Protein AF-A0A2Y9RDZ0-F1 (afdb_monomer_lite)

Sequence (259 aa):
MAYLAFLMLFTYTVLVEMRSKPSMQEWLVIIYIFTNAIEKVREICISGPGKFTQKVKVWISEYWNLMETVAIVLFSVGFGLRLRDSPLHTAGRLIYCIDIIFWYTKLLDFLAVNQHAGPYLTMMAKMAANMFYIVIMMAIVLLSFGVARKAILSPKEPPSWKLARDIVFQPYWMIYGEVYASEIDGMYGICWGICESNTSCPPGSFLTPVLQAVYLFVQYIIMVNLLIAFFKWILKLFTVKDEFVKMSFFSEEEMVSQE

pLDDT: mean 83.84, std 11.91, range [46.12, 96.38]

Foldseek 3Di:
DVLVVLLVLLVCCLVDDPDLDQDPSSVVNVVVLVVVVVVLVVVLVPPDDDDSVVSVVVQCVDPLSVLSVVLSVLLVCLVVQCNDDPPSVVVSSVSSVVSSVSSVVVVVVVQLPDPPRVVVSVLVVVLVVVCPVLVVVLVVLLLVLLVVLCCQQPVPDDDDPVSVCSSRPPSVVVLVPCLVVVVVCVLCCPVVPPPPDDPRHGPPSVVSVVSSVVSCCCNNVPSVVVSVVSSVVSVVVVVVVVVVVVVVVVVVVVVVVVD

Structure (mmCIF, N/CA/C/O backbone):
data_AF-A0A2Y9RDZ0-F1
#
_entry.id   AF-A0A2Y9RDZ0-F1
#
loop_
_atom_site.group_PDB
_atom_site.id
_atom_site.type_symbol
_atom_site.label_atom_id
_atom_site.label_alt_id
_atom_site.label_comp_id
_atom_site.label_asym_id
_atom_site.label_entity_id
_atom_site.label_seq_id
_atom_site.pdbx_PDB_ins_code
_atom_site.Cartn_x
_atom_site.Cartn_y
_atom_site.Cartn_z
_atom_site.occupancy
_atom_site.B_iso_or_equiv
_atom_site.auth_seq_id
_atom_site.auth_comp_id
_atom_site.auth_asym_id
_atom_site.auth_atom_id
_atom_site.pdbx_PDB_model_num
ATOM 1 N N . MET A 1 1 ? -5.619 3.119 24.391 1.00 85.06 1 MET A N 1
ATOM 2 C CA . MET A 1 1 ? -4.636 2.256 25.092 1.00 85.06 1 MET A CA 1
ATOM 3 C C . MET A 1 1 ? -4.792 0.780 24.743 1.00 85.06 1 MET A C 1
ATOM 5 O O . MET A 1 1 ? -3.856 0.236 24.177 1.00 85.06 1 MET A O 1
ATOM 9 N N . ALA A 1 2 ? -5.947 0.145 24.989 1.00 91.19 2 ALA A N 1
ATOM 10 C CA . ALA A 1 2 ? -6.165 -1.275 24.658 1.00 91.19 2 ALA A CA 1
ATOM 11 C C . ALA A 1 2 ? -5.873 -1.621 23.182 1.00 91.19 2 ALA A C 1
ATOM 13 O O . ALA A 1 2 ? -5.204 -2.610 22.909 1.00 91.19 2 ALA A O 1
ATOM 14 N N . TYR A 1 3 ? -6.271 -0.754 22.244 1.00 93.19 3 TYR A N 1
ATOM 15 C CA . TYR A 1 3 ? -5.986 -0.930 20.815 1.00 93.19 3 TYR A CA 1
ATOM 16 C C . TYR A 1 3 ? -4.485 -0.972 20.477 1.00 93.19 3 TYR A C 1
ATOM 18 O O . TYR A 1 3 ? -4.039 -1.786 19.676 1.00 93.19 3 TYR A O 1
ATOM 26 N N . LEU A 1 4 ? -3.676 -0.123 21.121 1.00 94.44 4 LEU A N 1
ATOM 27 C CA . LEU A 1 4 ? -2.224 -0.114 20.913 1.00 94.44 4 LEU A CA 1
ATOM 28 C C . LEU A 1 4 ? -1.580 -1.385 21.471 1.00 94.44 4 LEU A C 1
ATOM 30 O O . LEU A 1 4 ? -0.684 -1.938 20.844 1.00 94.44 4 LEU A O 1
ATOM 34 N N . ALA A 1 5 ? -2.053 -1.867 22.625 1.00 94.69 5 ALA A N 1
ATOM 35 C CA . ALA A 1 5 ? -1.606 -3.139 23.184 1.00 94.69 5 ALA A CA 1
ATOM 36 C C . ALA A 1 5 ? -1.976 -4.316 22.266 1.00 94.69 5 ALA A C 1
ATOM 38 O O . ALA A 1 5 ? -1.143 -5.188 22.031 1.00 94.69 5 ALA A O 1
ATOM 39 N N . PHE A 1 6 ? -3.183 -4.303 21.690 1.00 95.38 6 PHE A N 1
ATOM 40 C CA . PHE A 1 6 ? -3.598 -5.256 20.662 1.00 95.38 6 PHE A CA 1
ATOM 41 C C . PHE A 1 6 ? -2.656 -5.235 19.451 1.00 95.38 6 PHE A C 1
ATOM 43 O O . PHE A 1 6 ? -2.158 -6.291 19.072 1.00 95.38 6 PHE A O 1
ATOM 50 N N . LEU A 1 7 ? -2.341 -4.059 18.894 1.00 95.75 7 LEU A N 1
ATOM 51 C CA . LEU A 1 7 ? -1.407 -3.949 17.768 1.00 95.75 7 LEU A CA 1
ATOM 52 C C . LEU A 1 7 ? -0.016 -4.480 18.124 1.00 95.75 7 LEU A C 1
ATOM 54 O O . LEU A 1 7 ? 0.552 -5.243 17.354 1.00 95.75 7 LEU A O 1
ATOM 58 N N . MET A 1 8 ? 0.522 -4.136 19.297 1.00 95.19 8 MET A N 1
ATOM 59 C CA . MET A 1 8 ? 1.823 -4.649 19.744 1.00 95.19 8 MET A CA 1
ATOM 60 C C . MET A 1 8 ? 1.831 -6.180 19.855 1.00 95.19 8 MET A C 1
ATOM 62 O O . MET A 1 8 ? 2.776 -6.825 19.397 1.00 95.19 8 MET A O 1
ATOM 66 N N . LEU A 1 9 ? 0.774 -6.769 20.429 1.00 94.50 9 LEU A N 1
ATOM 67 C CA . LEU A 1 9 ? 0.616 -8.222 20.513 1.00 94.50 9 LEU A CA 1
ATOM 68 C C . LEU A 1 9 ? 0.483 -8.847 19.123 1.00 94.50 9 LEU A C 1
ATOM 70 O O . LEU A 1 9 ? 1.135 -9.853 18.850 1.00 94.50 9 LEU A O 1
ATOM 74 N N . PHE A 1 10 ? -0.303 -8.243 18.230 1.00 94.81 10 PHE A N 1
ATOM 75 C CA . PHE A 1 10 ? -0.493 -8.774 16.887 1.00 94.81 10 PHE A CA 1
ATOM 76 C C . PHE A 1 10 ? 0.811 -8.727 16.081 1.00 94.81 10 PHE A C 1
ATOM 78 O O . PHE A 1 10 ? 1.223 -9.744 15.522 1.00 94.81 10 PHE A O 1
ATOM 85 N N . THR A 1 11 ? 1.553 -7.619 16.135 1.00 95.56 11 THR A N 1
ATOM 86 C CA . THR A 1 11 ? 2.884 -7.502 15.521 1.00 95.56 11 THR A CA 1
ATOM 87 C C . THR A 1 11 ? 3.847 -8.551 16.062 1.00 95.56 11 THR A C 1
ATOM 89 O O . THR A 1 11 ? 4.538 -9.200 15.279 1.00 95.56 11 THR A O 1
ATOM 92 N N . TYR A 1 12 ? 3.860 -8.786 17.379 1.00 94.19 12 TYR A N 1
ATOM 93 C CA . TYR A 1 12 ? 4.672 -9.851 17.969 1.00 94.19 12 TYR A CA 1
ATOM 94 C C . TYR A 1 12 ? 4.303 -11.228 17.396 1.00 94.19 12 TYR A C 1
ATOM 96 O O . TYR A 1 12 ? 5.188 -11.983 16.999 1.00 94.19 12 TYR A O 1
ATOM 104 N N . THR A 1 13 ? 3.008 -11.548 17.300 1.00 91.81 13 THR A N 1
ATOM 105 C CA . THR A 1 13 ? 2.552 -12.851 16.779 1.00 91.81 13 THR A CA 1
ATOM 106 C C . THR A 1 13 ? 2.856 -13.057 15.294 1.00 91.81 13 THR A C 1
ATOM 108 O O . THR A 1 13 ? 3.075 -14.191 14.879 1.00 91.81 13 THR A O 1
ATOM 111 N N . VAL A 1 14 ? 2.892 -11.982 14.497 1.00 92.50 14 VAL A N 1
ATOM 112 C CA . VAL A 1 14 ? 3.220 -12.035 13.063 1.00 92.50 14 VAL A CA 1
ATOM 113 C C . VAL A 1 14 ? 4.732 -12.139 12.832 1.00 92.50 14 VAL A C 1
ATOM 115 O O . VAL A 1 14 ? 5.167 -12.838 11.913 1.00 92.50 14 VAL A O 1
ATOM 118 N N . LEU A 1 15 ? 5.534 -11.456 13.656 1.00 91.00 15 LEU A N 1
ATOM 119 C CA . LEU A 1 15 ? 6.987 -11.379 13.492 1.00 91.00 15 LEU A CA 1
ATOM 120 C C . LEU A 1 15 ? 7.718 -12.607 14.053 1.00 91.00 15 LEU A C 1
ATOM 122 O O . LEU A 1 15 ? 8.703 -13.059 13.468 1.00 91.00 15 LEU A O 1
ATOM 126 N N . VAL A 1 16 ? 7.247 -13.148 15.178 1.00 90.00 16 VAL A N 1
ATOM 127 C CA . VAL A 1 16 ? 7.826 -14.341 15.810 1.00 90.00 16 VAL A CA 1
ATOM 128 C C . VAL A 1 16 ? 7.362 -15.606 15.091 1.00 90.00 16 VAL A C 1
ATOM 130 O O . VAL A 1 16 ? 6.279 -15.663 14.512 1.00 90.00 16 VAL A O 1
ATOM 133 N N . GLU A 1 17 ? 8.200 -16.644 15.110 1.00 82.56 17 GLU A N 1
ATOM 134 C CA . GLU A 1 17 ? 7.895 -17.919 14.470 1.00 82.56 17 GLU A CA 1
ATOM 135 C C . GLU A 1 17 ? 6.565 -18.511 14.969 1.00 82.56 17 GLU A C 1
ATOM 137 O O . GLU A 1 17 ? 6.395 -18.871 16.139 1.00 82.56 17 GLU A O 1
ATOM 142 N N . MET A 1 18 ? 5.620 -18.639 14.038 1.00 79.31 18 MET A N 1
ATOM 143 C CA . MET A 1 18 ? 4.320 -19.244 14.277 1.00 79.31 18 MET A CA 1
ATOM 144 C C . MET A 1 18 ? 4.443 -20.764 14.405 1.00 79.31 18 MET A C 1
ATOM 146 O O . MET A 1 18 ? 4.596 -21.476 13.411 1.00 79.31 18 MET A O 1
ATOM 150 N N . ARG A 1 19 ? 4.313 -21.266 15.635 1.00 78.38 19 ARG A N 1
ATOM 151 C CA . ARG A 1 19 ? 4.225 -22.706 15.923 1.00 78.38 19 ARG A CA 1
ATOM 152 C C . ARG A 1 19 ? 2.878 -23.276 15.454 1.00 78.38 19 ARG A C 1
ATOM 154 O O . ARG A 1 19 ? 1.915 -22.529 15.276 1.00 78.38 19 ARG A O 1
ATOM 161 N N . SER A 1 20 ? 2.797 -24.604 15.317 1.00 75.31 20 SER A N 1
ATOM 162 C CA . SER A 1 20 ? 1.578 -25.321 14.888 1.00 75.31 20 SER A CA 1
ATOM 163 C C . SER A 1 20 ? 0.389 -25.154 15.838 1.00 75.31 20 SER A C 1
ATOM 165 O O . SER A 1 20 ? -0.750 -25.367 15.440 1.00 75.31 20 SER A O 1
ATOM 167 N N . LYS A 1 21 ? 0.641 -24.807 17.106 1.00 80.94 21 LYS A N 1
ATOM 168 C CA . LYS A 1 21 ? -0.402 -24.483 18.084 1.00 80.94 21 LYS A CA 1
ATOM 169 C C . LYS A 1 21 ? -0.375 -22.983 18.382 1.00 80.94 21 LYS A C 1
ATOM 171 O O . LYS A 1 21 ? 0.730 -22.446 18.517 1.00 80.94 21 LYS A O 1
ATOM 176 N N . PRO A 1 22 ? -1.546 -22.333 18.532 1.00 84.88 22 PRO A N 1
ATOM 177 C CA . PRO A 1 22 ? -1.598 -20.909 18.814 1.00 84.88 22 PRO A CA 1
ATOM 178 C C . PRO A 1 22 ? -0.898 -20.595 20.134 1.00 84.88 22 PRO A C 1
ATOM 180 O O . PRO A 1 22 ? -1.092 -21.294 21.135 1.00 84.88 22 PRO A O 1
ATOM 183 N N . SER A 1 23 ? -0.068 -19.552 20.137 1.00 89.00 23 SER A N 1
ATOM 184 C CA . SER A 1 23 ? 0.567 -19.075 21.365 1.00 89.00 23 SER A CA 1
ATOM 185 C C . SER A 1 23 ? -0.457 -18.376 22.265 1.00 89.00 23 SER A C 1
ATOM 187 O O . SER A 1 23 ? -1.548 -18.006 21.831 1.00 89.00 23 SER A O 1
ATOM 189 N N . MET A 1 24 ? -0.099 -18.148 23.531 1.00 89.06 24 MET A N 1
ATOM 190 C CA . MET A 1 24 ? -0.956 -17.380 24.442 1.00 89.06 24 MET A CA 1
ATOM 191 C C . MET A 1 24 ? -1.219 -15.958 23.925 1.00 89.06 24 MET A C 1
ATOM 193 O O . MET A 1 24 ? -2.332 -15.462 24.064 1.00 89.06 24 MET A O 1
ATOM 197 N N . GLN A 1 25 ? -0.239 -15.314 23.276 1.00 91.62 25 GLN A N 1
ATOM 198 C CA . GLN A 1 25 ? -0.454 -13.987 22.683 1.00 91.62 25 GLN A CA 1
ATOM 199 C C . GLN A 1 25 ? -1.390 -14.053 21.473 1.00 91.62 25 GLN A C 1
ATOM 201 O O . GLN A 1 25 ? -2.229 -13.175 21.307 1.00 91.62 25 GLN A O 1
ATOM 206 N N . GLU A 1 26 ? -1.281 -15.101 20.654 1.00 91.50 26 GLU A N 1
ATOM 207 C CA . GLU A 1 26 ? -2.160 -15.290 19.500 1.00 91.50 26 GLU A CA 1
ATOM 208 C C . GLU A 1 26 ? -3.615 -15.490 19.934 1.00 91.50 26 GLU A C 1
ATOM 210 O O . GLU A 1 26 ? -4.517 -14.882 19.365 1.00 91.50 26 GLU A O 1
ATOM 215 N N . TRP A 1 27 ? -3.848 -16.256 21.003 1.00 92.44 27 TRP A N 1
ATOM 216 C CA . TRP A 1 27 ? -5.180 -16.394 21.591 1.00 92.44 27 TRP A CA 1
ATOM 217 C C . TRP A 1 27 ? -5.771 -15.055 22.037 1.00 92.44 27 TRP A C 1
ATOM 219 O O . TRP A 1 27 ? -6.947 -14.804 21.782 1.00 92.44 27 TRP A O 1
ATOM 229 N N . LEU A 1 28 ? -4.972 -14.171 22.643 1.00 94.12 28 LEU A N 1
ATOM 230 C CA . LEU A 1 28 ? -5.433 -12.830 23.021 1.00 94.12 28 LEU A CA 1
ATOM 231 C C . LEU A 1 28 ? -5.831 -11.991 21.797 1.00 94.12 28 LEU A C 1
ATOM 233 O O . LEU A 1 28 ? -6.857 -11.315 21.835 1.00 94.12 28 LEU A O 1
ATOM 237 N N . VAL A 1 29 ? -5.060 -12.065 20.707 1.00 94.88 29 VAL A N 1
ATOM 238 C CA . VAL A 1 29 ? -5.367 -11.387 19.434 1.00 94.88 29 VAL A CA 1
ATOM 239 C C . VAL A 1 29 ? -6.666 -11.930 18.829 1.00 94.88 29 VAL A C 1
ATOM 241 O O . VAL A 1 29 ? -7.541 -11.148 18.463 1.00 94.88 29 VAL A O 1
ATOM 244 N N . ILE A 1 30 ? -6.835 -13.256 18.786 1.00 93.75 30 ILE A N 1
ATOM 245 C CA . ILE A 1 30 ? -8.048 -13.910 18.269 1.00 93.75 30 ILE A CA 1
ATOM 246 C C . ILE A 1 30 ? -9.278 -13.483 19.075 1.00 93.75 30 ILE A C 1
ATOM 248 O O . ILE A 1 30 ? -10.289 -13.092 18.494 1.00 93.75 30 ILE A O 1
ATOM 252 N N . ILE A 1 31 ? -9.193 -13.523 20.409 1.00 94.50 31 ILE A N 1
ATOM 253 C CA . ILE A 1 31 ? -10.291 -13.110 21.295 1.00 94.50 31 ILE A CA 1
ATOM 254 C C . ILE A 1 31 ? -10.636 -11.637 21.066 1.00 94.50 31 ILE A C 1
ATOM 256 O O . ILE A 1 31 ? -11.818 -11.295 20.998 1.00 94.50 31 ILE A O 1
ATOM 260 N N . TYR A 1 32 ? -9.630 -10.772 20.914 1.00 95.12 32 TYR A N 1
ATOM 261 C CA . TYR A 1 32 ? -9.841 -9.350 20.657 1.00 95.12 32 TYR A CA 1
ATOM 262 C C . TYR A 1 32 ? -10.597 -9.113 19.344 1.00 95.12 32 TYR A C 1
ATOM 264 O O . TYR A 1 32 ? -11.614 -8.420 19.334 1.00 95.12 32 TYR A O 1
ATOM 272 N N . ILE A 1 33 ? -10.152 -9.737 18.249 1.00 95.12 33 ILE A N 1
ATOM 273 C CA . ILE A 1 33 ? -10.775 -9.578 16.927 1.00 95.12 33 ILE A CA 1
ATOM 274 C C . ILE A 1 33 ? -12.184 -10.170 16.910 1.00 95.12 33 ILE A C 1
ATOM 276 O O . ILE A 1 33 ? -13.100 -9.556 16.369 1.00 95.12 33 ILE A O 1
ATOM 280 N N . PHE A 1 34 ? -12.391 -11.325 17.544 1.00 94.19 34 PHE A N 1
ATOM 281 C CA . PHE A 1 34 ? -13.713 -11.938 17.644 1.00 94.19 34 PHE A CA 1
ATOM 282 C C . PHE A 1 34 ? -14.686 -11.083 18.466 1.00 94.19 34 PHE A C 1
ATOM 284 O O . PHE A 1 34 ? -15.835 -10.896 18.069 1.00 94.19 34 PHE A O 1
ATOM 291 N N . THR A 1 35 ? -14.220 -10.507 19.577 1.00 94.69 35 THR A N 1
ATOM 292 C CA . THR A 1 35 ? -15.022 -9.574 20.382 1.00 94.69 35 THR A CA 1
ATOM 293 C C . THR A 1 35 ? -15.398 -8.339 19.562 1.00 94.69 35 THR A C 1
ATOM 295 O O . THR A 1 35 ? -16.572 -7.975 19.527 1.00 94.69 35 THR A O 1
ATOM 298 N N . ASN A 1 36 ? -14.448 -7.758 18.819 1.00 92.31 36 ASN A N 1
ATOM 299 C CA . ASN A 1 36 ? -14.730 -6.627 17.932 1.00 92.31 36 ASN A CA 1
ATOM 300 C C . ASN A 1 36 ? -15.729 -7.006 16.818 1.00 92.31 36 ASN A C 1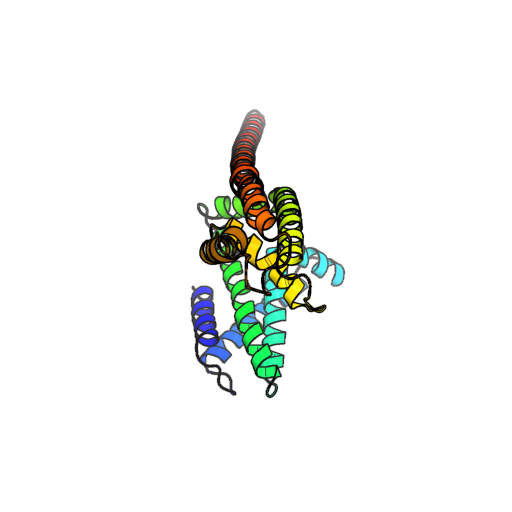
ATOM 302 O O . ASN A 1 36 ? -16.660 -6.262 16.525 1.00 92.31 36 ASN A O 1
ATOM 306 N N . ALA A 1 37 ? -15.621 -8.209 16.245 1.00 93.75 37 ALA A N 1
ATOM 307 C CA . ALA A 1 37 ? -16.582 -8.701 15.258 1.00 93.75 37 ALA A CA 1
ATOM 308 C C . ALA A 1 37 ? -18.010 -8.788 15.824 1.00 93.75 37 ALA A C 1
ATOM 310 O O . ALA A 1 37 ? -18.963 -8.383 15.155 1.00 93.75 37 ALA A O 1
ATOM 311 N N . ILE A 1 38 ? -18.172 -9.256 17.066 1.00 93.38 38 ILE A N 1
ATOM 312 C CA . ILE A 1 38 ? -19.474 -9.272 17.750 1.00 93.38 38 ILE A CA 1
ATOM 313 C C . ILE A 1 38 ? -19.998 -7.848 17.962 1.00 93.38 38 ILE A C 1
ATOM 315 O O . ILE A 1 38 ? -21.182 -7.599 17.728 1.00 93.38 38 ILE A O 1
ATOM 319 N N . GLU A 1 39 ? -19.145 -6.908 18.376 1.00 91.81 39 GLU A N 1
ATOM 320 C CA . GLU A 1 39 ? -19.531 -5.501 18.534 1.00 91.81 39 GLU A CA 1
ATOM 321 C C . GLU A 1 39 ? -20.037 -4.904 17.216 1.00 91.81 39 GLU A C 1
ATOM 323 O O . GLU A 1 39 ? -21.084 -4.256 17.205 1.00 91.81 39 GLU A O 1
ATOM 328 N N . LYS A 1 40 ? -19.381 -5.207 16.092 1.00 89.50 40 LYS A N 1
ATOM 329 C CA . LYS A 1 40 ? -19.810 -4.760 14.758 1.00 89.50 40 LYS A CA 1
ATOM 330 C C . LYS A 1 40 ? -21.136 -5.380 14.330 1.00 89.50 40 LYS A C 1
ATOM 332 O O . LYS A 1 40 ? -22.019 -4.679 13.838 1.00 89.50 40 LYS A O 1
ATOM 337 N N . VAL A 1 41 ? -21.334 -6.676 14.575 1.00 88.56 41 VAL A N 1
ATOM 338 C CA . VAL A 1 41 ? -22.629 -7.333 14.327 1.00 88.56 41 VAL A CA 1
ATOM 339 C C . VAL A 1 41 ? -23.731 -6.689 15.172 1.00 88.56 41 VAL A C 1
ATOM 341 O O . VAL A 1 41 ? -24.822 -6.419 14.666 1.00 88.56 41 VAL A O 1
ATOM 344 N N . ARG A 1 42 ? -23.449 -6.383 16.444 1.00 89.31 42 ARG A N 1
ATOM 345 C CA . ARG A 1 42 ? -24.382 -5.676 17.328 1.00 89.31 42 ARG A CA 1
ATOM 346 C C . ARG A 1 42 ? -24.719 -4.280 16.796 1.00 89.31 42 ARG A C 1
ATOM 348 O O . ARG A 1 42 ? -25.894 -3.917 16.794 1.00 89.31 42 ARG A O 1
ATOM 355 N N . GLU A 1 43 ? -23.725 -3.524 16.336 1.00 87.25 43 GLU A N 1
ATOM 356 C CA . GLU A 1 43 ? -23.887 -2.189 15.742 1.00 87.25 43 GLU A CA 1
ATOM 357 C C . GLU A 1 43 ? -24.849 -2.225 14.540 1.00 87.25 43 GLU A C 1
ATOM 359 O O . GLU A 1 43 ? -25.828 -1.477 14.490 1.00 87.25 43 GLU A O 1
ATOM 364 N N . ILE A 1 44 ? -24.653 -3.185 13.630 1.00 84.94 44 ILE A N 1
ATOM 365 C CA . ILE A 1 44 ? -25.518 -3.396 12.461 1.00 84.94 44 ILE A CA 1
ATOM 366 C C . ILE A 1 44 ? -26.947 -3.762 12.889 1.00 84.94 44 ILE A C 1
ATOM 368 O O . ILE A 1 44 ? -27.914 -3.217 12.349 1.00 84.94 44 ILE A O 1
ATOM 372 N N . CYS A 1 45 ? -27.111 -4.652 13.872 1.00 82.00 45 CYS A N 1
ATOM 373 C CA . CYS A 1 45 ? -28.427 -5.077 14.356 1.00 82.00 45 CYS A CA 1
ATOM 374 C C . CYS A 1 45 ? -29.241 -3.920 14.959 1.00 82.00 45 CYS A C 1
ATOM 376 O O . CYS A 1 45 ? -30.447 -3.826 14.713 1.00 82.00 45 CYS A O 1
ATOM 378 N N . ILE A 1 46 ? -28.584 -3.032 15.714 1.00 83.12 46 ILE A N 1
ATOM 379 C CA . ILE A 1 46 ? -29.218 -1.900 16.408 1.00 83.12 46 ILE A CA 1
ATOM 380 C C . ILE A 1 46 ? -29.459 -0.707 15.462 1.00 83.12 46 ILE A C 1
ATOM 382 O O . ILE A 1 46 ? -30.328 0.121 15.732 1.00 83.12 46 ILE A O 1
ATOM 386 N N . SER A 1 47 ? -28.763 -0.627 14.322 1.00 72.25 47 SER A N 1
ATOM 387 C CA . SER A 1 47 ? -28.909 0.485 13.373 1.00 72.25 47 SER A CA 1
ATOM 388 C C . SER A 1 47 ? -30.328 0.580 12.767 1.00 72.25 47 SER A C 1
ATOM 390 O O . SER A 1 47 ? -30.730 -0.269 11.973 1.00 72.25 47 SER A O 1
ATOM 392 N N . GLY A 1 48 ? -31.097 1.607 13.162 1.00 65.50 48 GLY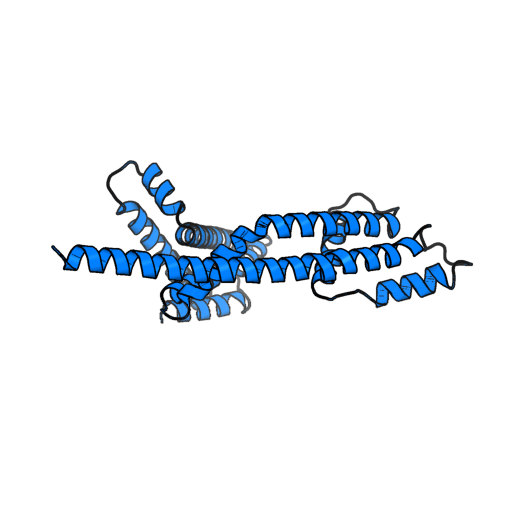 A N 1
ATOM 393 C CA . GLY A 1 48 ? -32.363 2.089 12.563 1.00 65.50 48 GLY A CA 1
ATOM 394 C C . GLY A 1 48 ? -33.536 1.091 12.383 1.00 65.50 48 GLY A C 1
ATOM 395 O O . GLY A 1 48 ? -33.389 -0.117 12.544 1.00 65.50 48 GLY A O 1
ATOM 396 N N . PRO A 1 49 ? -34.750 1.547 12.026 1.00 56.62 49 PRO A N 1
ATOM 397 C CA . PRO A 1 49 ? -35.835 0.670 11.568 1.00 56.62 49 PRO A CA 1
ATOM 398 C C . PRO A 1 49 ? -35.729 0.390 10.051 1.00 56.62 49 PRO A C 1
ATOM 400 O O . PRO A 1 49 ? -35.558 1.309 9.258 1.00 56.62 49 PRO A O 1
ATOM 403 N N . GLY A 1 50 ? -35.821 -0.877 9.619 1.00 68.06 50 GLY A N 1
ATOM 404 C CA . GLY A 1 50 ? -35.766 -1.256 8.193 1.00 68.06 50 GLY A CA 1
ATOM 405 C C . GLY A 1 50 ? -35.386 -2.722 7.932 1.00 68.06 50 GLY A C 1
ATOM 406 O O . GLY A 1 50 ? -35.046 -3.457 8.859 1.00 68.06 50 GLY A O 1
ATOM 407 N N . LYS A 1 51 ? -35.427 -3.164 6.663 1.00 76.56 51 LYS A N 1
ATOM 408 C CA . LYS A 1 51 ? -34.994 -4.517 6.246 1.00 76.56 51 LYS A CA 1
ATOM 409 C C . LYS A 1 51 ? -33.485 -4.694 6.482 1.00 76.56 51 LYS A C 1
ATOM 411 O O . LYS A 1 51 ? -32.706 -3.815 6.122 1.00 76.56 51 LYS A O 1
ATOM 416 N N . PHE A 1 52 ? -33.064 -5.843 7.019 1.00 74.81 52 PHE A N 1
ATOM 417 C CA . PHE A 1 52 ? -31.663 -6.117 7.396 1.00 74.81 52 PHE A CA 1
ATOM 418 C C . PHE A 1 52 ? -30.656 -5.880 6.254 1.00 74.81 52 PHE A C 1
ATOM 420 O O . PHE A 1 52 ? -29.603 -5.287 6.463 1.00 74.81 52 PHE A O 1
ATOM 427 N N . THR A 1 53 ? -31.007 -6.252 5.022 1.00 74.06 53 THR A N 1
ATOM 428 C CA . THR A 1 53 ? -30.148 -6.059 3.841 1.00 74.06 53 THR A CA 1
ATOM 429 C C . THR A 1 53 ? -29.905 -4.588 3.505 1.00 74.06 53 THR A C 1
ATOM 431 O O . THR A 1 53 ? -28.810 -4.225 3.079 1.00 74.06 53 THR A O 1
ATOM 434 N N . GLN A 1 54 ? -30.897 -3.724 3.726 1.00 76.06 54 GLN A N 1
ATOM 435 C CA . GLN A 1 54 ? -30.758 -2.287 3.505 1.00 76.06 54 GLN A CA 1
ATOM 436 C C . GLN A 1 54 ? -29.858 -1.655 4.571 1.00 76.06 54 GLN A C 1
ATOM 438 O O . GLN A 1 54 ? -29.021 -0.824 4.230 1.00 76.06 54 GLN A O 1
ATOM 443 N N . LYS A 1 55 ? -29.963 -2.103 5.828 1.00 78.81 55 LYS A N 1
ATOM 444 C CA . LYS A 1 55 ? -29.091 -1.654 6.926 1.00 78.81 55 LYS A CA 1
ATOM 445 C C . LYS A 1 55 ? -27.626 -1.976 6.653 1.00 78.81 55 LYS A C 1
ATOM 447 O O . LYS A 1 55 ? -26.785 -1.087 6.695 1.00 78.81 55 LYS A O 1
ATOM 452 N N . VAL A 1 56 ? -27.344 -3.230 6.291 1.00 77.69 56 VAL A N 1
ATOM 453 C CA . VAL A 1 56 ? -25.988 -3.685 5.950 1.00 77.69 56 VAL A CA 1
ATOM 454 C C . VAL A 1 56 ? -25.426 -2.881 4.779 1.00 77.69 56 VAL A C 1
ATOM 456 O O . VAL A 1 56 ? -24.288 -2.430 4.840 1.00 77.69 56 VAL A O 1
ATOM 459 N N . LYS A 1 57 ? -26.226 -2.641 3.732 1.00 81.19 57 LYS A N 1
ATOM 460 C CA . LYS A 1 57 ? -25.780 -1.871 2.564 1.00 81.19 57 LYS A CA 1
ATOM 461 C C . LYS A 1 57 ? -25.390 -0.435 2.921 1.00 81.19 57 LYS A C 1
ATOM 463 O O . LYS A 1 57 ? -24.376 0.047 2.432 1.00 81.19 57 LYS A O 1
ATOM 468 N N . VAL A 1 58 ? -26.189 0.240 3.749 1.00 79.50 58 VAL A N 1
ATOM 469 C CA . VAL A 1 58 ? -25.895 1.612 4.193 1.00 79.50 58 VAL A CA 1
ATOM 470 C C . VAL A 1 58 ? -24.660 1.630 5.092 1.00 79.50 58 VAL A C 1
ATOM 472 O O . VAL A 1 58 ? -23.769 2.440 4.877 1.00 79.50 58 VAL A O 1
ATOM 475 N N . TRP A 1 59 ? -24.559 0.696 6.039 1.00 80.12 59 TRP A N 1
ATOM 476 C CA . TRP A 1 59 ? -23.434 0.632 6.973 1.00 80.12 59 TRP A CA 1
ATOM 477 C C . TRP A 1 59 ? -22.094 0.320 6.281 1.00 80.12 59 TRP A C 1
ATOM 479 O O . TRP A 1 59 ? -21.084 0.939 6.605 1.00 80.12 59 TRP A O 1
ATOM 489 N N . ILE A 1 60 ? -22.088 -0.572 5.280 1.00 79.94 60 ILE A N 1
ATOM 490 C CA . ILE A 1 60 ? -20.904 -0.892 4.457 1.00 79.94 60 ILE A CA 1
ATOM 491 C C . ILE A 1 60 ? -20.518 0.268 3.520 1.00 79.94 60 ILE A C 1
ATOM 493 O O . ILE A 1 60 ? -19.386 0.323 3.046 1.00 79.94 60 ILE A O 1
ATOM 497 N N . SER A 1 61 ? -21.425 1.212 3.246 1.00 77.69 61 SER A N 1
ATOM 498 C CA . SER A 1 61 ? -21.103 2.379 2.415 1.00 77.69 61 SER A CA 1
ATOM 499 C C . SER A 1 61 ? -20.075 3.308 3.069 1.00 77.69 61 SER A C 1
ATOM 501 O O . SER A 1 61 ? -19.424 4.077 2.363 1.00 77.69 61 SER A O 1
ATOM 503 N N . GLU A 1 62 ? -19.926 3.244 4.392 1.00 83.81 62 GLU A N 1
ATOM 504 C CA . GLU A 1 62 ? -18.900 3.980 5.122 1.00 83.81 62 GLU A CA 1
ATOM 505 C C . GLU A 1 62 ? -17.532 3.316 4.935 1.00 83.81 62 GLU A C 1
ATOM 507 O O . GLU A 1 62 ? -17.336 2.141 5.256 1.00 83.81 62 GLU A O 1
ATOM 512 N N . TYR A 1 63 ? -16.559 4.087 4.441 1.00 83.75 63 TYR A N 1
ATOM 513 C CA . TYR A 1 63 ? -15.228 3.586 4.083 1.00 83.75 63 TYR A CA 1
ATOM 514 C C . TYR A 1 63 ? -14.538 2.844 5.240 1.00 83.75 63 TYR A C 1
ATOM 516 O O . TYR A 1 63 ? -14.011 1.747 5.055 1.00 83.75 63 TYR A O 1
ATOM 524 N N . TRP A 1 64 ? -14.581 3.403 6.452 1.00 86.75 64 TRP A N 1
ATOM 525 C CA . TRP A 1 64 ? -13.947 2.806 7.631 1.00 86.75 64 TRP A CA 1
ATOM 526 C C . TRP A 1 64 ? -14.603 1.490 8.062 1.00 86.75 64 TRP A C 1
ATOM 528 O O . TRP A 1 64 ? -13.901 0.554 8.444 1.00 86.75 64 TRP A O 1
ATOM 538 N N . ASN A 1 65 ? -15.928 1.391 7.939 1.00 88.25 65 ASN A N 1
ATOM 539 C CA . ASN A 1 65 ? -16.686 0.186 8.276 1.00 88.25 65 ASN A CA 1
ATOM 540 C C . ASN A 1 65 ? -16.433 -0.936 7.264 1.00 88.25 65 ASN A C 1
ATOM 542 O O . ASN A 1 65 ? -16.268 -2.097 7.648 1.00 88.25 65 ASN A O 1
ATOM 546 N N . LEU A 1 66 ? -16.340 -0.593 5.974 1.00 89.75 66 LEU A N 1
ATOM 547 C CA . LEU A 1 66 ? -15.933 -1.532 4.931 1.00 89.75 66 LEU A CA 1
ATOM 548 C C . LEU A 1 66 ? -14.528 -2.082 5.205 1.00 89.75 66 LEU A C 1
ATOM 550 O O . LEU A 1 66 ? -14.345 -3.297 5.206 1.00 89.75 66 LEU A O 1
ATOM 554 N N . MET A 1 67 ? -13.553 -1.208 5.475 1.00 90.50 67 MET A N 1
ATOM 555 C CA . MET A 1 67 ? -12.166 -1.613 5.739 1.00 90.50 67 MET A CA 1
ATOM 556 C C . MET A 1 67 ? -12.047 -2.523 6.967 1.00 90.50 67 MET A C 1
ATOM 558 O O . MET A 1 67 ? -11.343 -3.529 6.922 1.00 90.50 67 MET A O 1
ATOM 562 N N . GLU A 1 68 ? -12.775 -2.216 8.041 1.00 91.25 68 GLU A N 1
ATOM 563 C CA . GLU A 1 68 ? -12.813 -3.041 9.252 1.00 91.25 68 GLU A CA 1
ATOM 564 C C . GLU A 1 68 ? -13.483 -4.404 9.006 1.00 91.25 68 GLU A C 1
ATOM 566 O O . GLU A 1 68 ? -12.997 -5.434 9.469 1.00 91.25 68 GLU A O 1
ATOM 571 N N . THR A 1 69 ? -14.548 -4.442 8.202 1.00 91.69 69 THR A N 1
ATOM 572 C CA . THR A 1 69 ? -15.200 -5.700 7.801 1.00 91.69 69 THR A CA 1
ATOM 573 C C . THR A 1 69 ? -14.265 -6.574 6.974 1.00 91.69 69 THR A C 1
ATOM 575 O O . THR A 1 69 ? -14.175 -7.779 7.208 1.00 91.69 69 THR A O 1
ATOM 578 N N . VAL A 1 70 ? -13.540 -5.973 6.026 1.00 94.19 70 VAL A N 1
ATOM 579 C CA . VAL A 1 70 ? -12.541 -6.672 5.210 1.00 94.19 70 VAL A CA 1
ATOM 580 C C . VAL A 1 70 ? -11.439 -7.257 6.094 1.00 94.19 70 VAL A C 1
ATOM 582 O O . VAL A 1 70 ? -11.101 -8.424 5.911 1.00 94.19 70 VAL A O 1
ATOM 585 N N . ALA A 1 71 ? -10.950 -6.509 7.088 1.00 95.38 71 ALA A N 1
ATOM 586 C CA . ALA A 1 71 ? -9.964 -6.997 8.056 1.00 95.38 71 ALA A CA 1
ATOM 587 C C . ALA A 1 71 ? -10.485 -8.209 8.851 1.00 95.38 71 ALA A C 1
ATOM 589 O O . ALA A 1 71 ? -9.850 -9.256 8.908 1.00 95.38 71 ALA A O 1
ATOM 590 N N . ILE A 1 72 ? -11.699 -8.133 9.404 1.00 95.06 72 ILE A N 1
ATOM 591 C CA . ILE A 1 72 ? -12.285 -9.242 10.180 1.00 95.06 72 ILE A CA 1
ATOM 592 C C . ILE A 1 72 ? -12.467 -10.503 9.316 1.00 95.06 72 ILE A C 1
ATOM 594 O O . ILE A 1 72 ? -12.202 -11.623 9.771 1.00 95.06 72 ILE A O 1
ATOM 598 N N . VAL A 1 73 ? -12.909 -10.341 8.065 1.00 94.69 73 VAL A N 1
ATOM 599 C CA . VAL A 1 73 ? -13.087 -11.457 7.125 1.00 94.69 73 VAL A CA 1
ATOM 600 C C . VAL A 1 73 ? -11.738 -12.061 6.736 1.00 94.69 73 VAL A C 1
ATOM 602 O O . VAL A 1 73 ? -11.595 -13.283 6.781 1.00 94.69 73 VAL A O 1
ATOM 605 N N . LEU A 1 74 ? -10.742 -11.235 6.400 1.00 95.44 74 LEU A N 1
ATOM 606 C CA . LEU A 1 74 ? -9.387 -11.692 6.078 1.00 95.44 74 LEU A CA 1
ATOM 607 C C . LEU A 1 74 ? -8.760 -12.442 7.253 1.00 95.44 74 LEU A C 1
ATOM 609 O O . LEU A 1 74 ? -8.249 -13.545 7.055 1.00 95.44 74 LEU A O 1
ATOM 613 N N . PHE A 1 75 ? -8.879 -11.914 8.471 1.00 95.19 75 PHE A N 1
ATOM 614 C CA . PHE A 1 75 ? -8.419 -12.585 9.681 1.00 95.19 75 PHE A CA 1
ATOM 615 C C . PHE A 1 75 ? -9.094 -13.948 9.873 1.00 95.19 75 PHE A C 1
ATOM 617 O O . PHE A 1 75 ? -8.420 -14.951 10.106 1.00 95.19 75 PHE A O 1
ATOM 624 N N . SER A 1 76 ? -10.419 -14.016 9.711 1.00 94.19 76 SER A N 1
ATOM 625 C CA . SER A 1 76 ? -11.187 -15.261 9.858 1.00 94.19 76 SER A CA 1
ATOM 626 C C . SER A 1 76 ? -10.768 -16.323 8.836 1.00 94.19 76 SER A C 1
ATOM 628 O O . SER A 1 76 ? -10.602 -17.496 9.180 1.00 94.19 76 SER A O 1
ATOM 630 N N . VAL A 1 77 ? -10.539 -15.916 7.582 1.00 94.44 77 VAL A N 1
ATOM 631 C CA . VAL A 1 77 ? -10.021 -16.794 6.521 1.00 94.44 77 VAL A CA 1
ATOM 632 C C . VAL A 1 77 ? -8.593 -17.245 6.837 1.00 94.44 77 VAL A C 1
ATOM 634 O O . VAL A 1 77 ? -8.292 -18.434 6.733 1.00 94.44 77 VAL A O 1
ATOM 637 N N . GLY A 1 78 ? -7.725 -16.329 7.272 1.00 92.69 78 GLY A N 1
ATOM 638 C CA . GLY A 1 78 ? -6.357 -16.639 7.686 1.00 92.69 78 GLY A CA 1
ATOM 639 C C . GLY A 1 78 ? -6.312 -17.643 8.838 1.00 92.69 78 GLY A C 1
ATOM 640 O O . GLY A 1 78 ? -5.551 -18.609 8.780 1.00 92.69 78 GLY A O 1
ATOM 641 N N . PHE A 1 79 ? -7.184 -17.474 9.837 1.00 91.69 79 PHE A N 1
ATOM 642 C CA . PHE A 1 79 ? -7.285 -18.356 10.996 1.00 91.69 79 PHE A CA 1
ATOM 643 C C . PHE A 1 79 ? -7.775 -19.747 10.584 1.00 91.69 79 PHE A C 1
ATOM 645 O O . PHE A 1 79 ? -7.172 -20.756 10.947 1.00 91.69 79 PHE A O 1
ATOM 652 N N . GLY A 1 80 ? -8.815 -19.816 9.747 1.00 90.56 80 GLY A N 1
ATOM 653 C CA . GLY A 1 80 ? -9.329 -21.081 9.220 1.00 90.56 80 GLY A CA 1
ATOM 654 C C . GLY A 1 80 ? -8.297 -21.859 8.394 1.00 90.56 80 GLY A C 1
ATOM 655 O O . GLY A 1 80 ? -8.207 -23.082 8.508 1.00 90.56 80 GLY A O 1
ATOM 656 N N . LEU A 1 81 ? -7.485 -21.163 7.592 1.00 90.12 81 LEU A N 1
ATOM 657 C CA . LEU A 1 81 ? -6.405 -21.772 6.807 1.00 90.12 81 LEU A CA 1
ATOM 658 C C . LEU A 1 81 ? -5.217 -22.201 7.673 1.00 90.12 81 LEU A C 1
ATOM 660 O O . LEU A 1 81 ? -4.581 -23.211 7.380 1.00 90.12 81 LEU A O 1
ATOM 664 N N . ARG A 1 82 ? -4.951 -21.473 8.760 1.00 84.94 82 ARG A N 1
ATOM 665 C CA . ARG A 1 82 ? -3.900 -21.779 9.735 1.00 84.94 82 ARG A CA 1
ATOM 666 C C . ARG A 1 82 ? -4.163 -23.064 10.521 1.00 84.94 82 ARG A C 1
ATOM 668 O O . ARG A 1 82 ? -3.211 -23.739 10.889 1.00 84.94 82 ARG A O 1
ATOM 675 N N . LEU A 1 83 ? -5.426 -23.427 10.743 1.00 83.94 83 LEU A N 1
ATOM 676 C CA . LEU A 1 83 ? -5.805 -24.680 11.413 1.00 83.94 83 LEU A CA 1
ATOM 677 C C . LEU A 1 83 ? -5.614 -25.934 10.541 1.00 83.94 83 LEU A C 1
ATOM 679 O O . LEU A 1 83 ? -5.789 -27.046 11.036 1.00 83.94 83 LEU A O 1
ATOM 683 N N . ARG A 1 84 ? -5.288 -25.778 9.253 1.00 84.75 84 ARG A N 1
ATOM 684 C CA . ARG A 1 84 ? -5.038 -26.890 8.328 1.00 84.75 84 ARG A CA 1
ATOM 685 C C . ARG A 1 84 ? -3.544 -27.171 8.179 1.00 84.75 84 ARG A C 1
ATOM 687 O O . ARG A 1 84 ? -2.712 -26.282 8.344 1.00 84.75 84 ARG A O 1
ATOM 694 N N . ASP A 1 85 ? -3.218 -28.405 7.803 1.00 80.94 85 ASP A N 1
ATOM 695 C CA . ASP A 1 85 ? -1.842 -28.834 7.552 1.00 80.94 85 ASP A CA 1
ATOM 696 C C . ASP A 1 85 ? -1.188 -28.102 6.359 1.00 80.94 85 ASP A C 1
ATOM 698 O O . ASP A 1 85 ? -1.834 -27.411 5.559 1.00 80.94 85 ASP A O 1
ATOM 702 N N . SER A 1 86 ? 0.135 -28.247 6.233 1.00 76.19 86 SER A N 1
ATOM 703 C CA . SER A 1 86 ? 0.909 -27.721 5.096 1.00 76.19 86 SER A CA 1
ATOM 704 C C . SER A 1 86 ? 0.323 -28.223 3.765 1.00 76.19 86 SER A C 1
ATOM 706 O O . SER A 1 86 ? 0.026 -29.415 3.671 1.00 76.19 86 SER A O 1
ATOM 708 N N . PRO A 1 87 ? 0.128 -27.378 2.726 1.00 81.38 87 PRO A N 1
ATOM 709 C CA . PRO A 1 87 ? 0.658 -26.020 2.499 1.00 81.38 87 PRO A CA 1
ATOM 710 C C . PRO A 1 87 ? -0.244 -24.860 2.968 1.00 81.38 87 PRO A C 1
ATOM 712 O O . PRO A 1 87 ? 0.152 -23.694 2.881 1.00 81.38 87 PRO A O 1
ATOM 715 N N . LEU A 1 88 ? -1.455 -25.149 3.452 1.00 84.69 88 LEU A N 1
ATOM 716 C CA . LEU A 1 88 ? -2.453 -24.126 3.795 1.00 84.69 88 LEU A CA 1
ATOM 717 C C . LEU A 1 88 ? -2.048 -23.314 5.032 1.00 84.69 88 LEU A C 1
ATOM 719 O O . LEU A 1 88 ? -2.329 -22.117 5.089 1.00 84.69 88 LEU A O 1
ATOM 723 N N . HIS A 1 89 ? -1.279 -23.914 5.946 1.00 85.88 89 HIS A N 1
ATOM 724 C CA . HIS A 1 89 ? -0.678 -23.214 7.083 1.00 85.88 89 HIS A CA 1
ATOM 725 C C . HIS A 1 89 ? 0.179 -22.005 6.651 1.00 85.88 89 HIS A C 1
ATOM 727 O O . HIS A 1 89 ? 0.104 -20.930 7.250 1.00 85.88 89 HIS A O 1
ATOM 733 N N . THR A 1 90 ? 0.966 -22.146 5.576 1.00 88.38 90 THR A N 1
ATOM 734 C CA . THR A 1 90 ? 1.797 -21.054 5.039 1.00 88.38 90 THR A CA 1
ATOM 735 C C . THR A 1 90 ? 0.936 -19.941 4.453 1.00 88.38 90 THR A C 1
ATOM 737 O O . THR A 1 90 ? 1.216 -18.765 4.679 1.00 88.38 90 THR A O 1
ATOM 740 N N . ALA A 1 91 ? -0.140 -20.299 3.746 1.00 91.19 91 ALA A N 1
ATOM 741 C CA . ALA A 1 91 ? -1.096 -19.327 3.226 1.00 91.19 91 ALA A CA 1
ATOM 742 C C . ALA A 1 91 ? -1.795 -18.558 4.361 1.00 91.19 91 ALA A C 1
ATOM 744 O O . ALA A 1 91 ? -1.894 -17.337 4.288 1.00 91.19 91 ALA A O 1
ATOM 745 N N . GLY A 1 92 ? -2.194 -19.240 5.442 1.00 90.69 92 GLY A N 1
ATOM 746 C CA . GLY A 1 92 ? -2.761 -18.605 6.637 1.00 90.69 92 GLY A CA 1
ATOM 747 C C . GLY A 1 92 ? -1.811 -17.583 7.270 1.00 90.69 92 GLY A C 1
ATOM 748 O O . GLY A 1 92 ? -2.216 -16.459 7.559 1.00 90.69 92 GLY A O 1
ATOM 749 N N . ARG A 1 93 ? -0.519 -17.924 7.389 1.00 91.12 93 ARG A N 1
ATOM 750 C CA . ARG A 1 93 ? 0.512 -16.983 7.859 1.00 91.12 93 ARG A CA 1
ATOM 751 C C . ARG A 1 93 ? 0.651 -15.764 6.944 1.00 91.12 93 ARG A C 1
ATOM 753 O O . ARG A 1 93 ? 0.720 -14.648 7.442 1.00 91.12 93 ARG A O 1
ATOM 760 N N . LEU A 1 94 ? 0.691 -15.955 5.623 1.00 92.88 94 LEU A N 1
ATOM 761 C CA . LEU A 1 94 ? 0.777 -14.836 4.674 1.00 92.88 94 LEU A CA 1
ATOM 762 C C . LEU A 1 94 ? -0.445 -13.918 4.768 1.00 92.88 94 LEU A C 1
ATOM 764 O O . LEU A 1 94 ? -0.292 -12.700 4.717 1.00 92.88 94 LEU A O 1
ATOM 768 N N . ILE A 1 95 ? -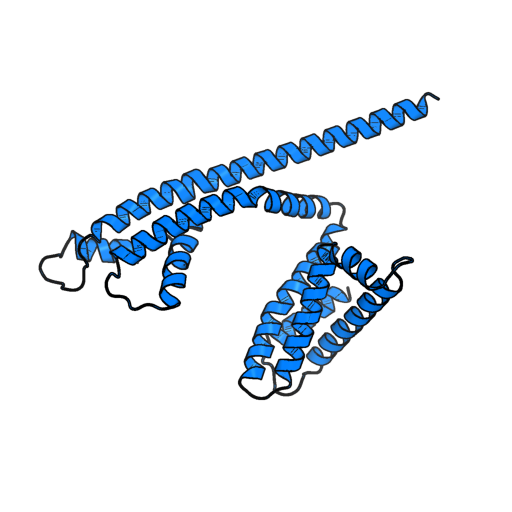1.635 -14.490 4.959 1.00 94.69 95 ILE A N 1
ATOM 769 C CA . ILE A 1 95 ? -2.858 -13.713 5.168 1.00 94.69 95 ILE A CA 1
ATOM 770 C C . ILE A 1 95 ? -2.750 -12.892 6.451 1.00 94.69 95 ILE A C 1
ATOM 772 O O . ILE A 1 95 ? -3.045 -11.709 6.399 1.00 94.69 95 ILE A O 1
ATOM 776 N N . TYR A 1 96 ? -2.240 -13.447 7.556 1.00 93.25 96 TYR A N 1
ATOM 777 C CA . TYR A 1 96 ? -2.001 -12.679 8.790 1.00 93.25 96 TYR A CA 1
ATOM 778 C C . TYR A 1 96 ? -1.017 -11.516 8.579 1.00 93.25 96 TYR A C 1
ATOM 780 O O . TYR A 1 96 ? -1.236 -10.419 9.091 1.00 93.25 96 TYR A O 1
ATOM 788 N N . CYS A 1 97 ? 0.047 -11.728 7.796 1.00 93.75 97 CYS A N 1
ATOM 789 C CA . CYS A 1 97 ? 1.011 -10.674 7.465 1.00 93.75 97 CYS A CA 1
ATOM 790 C C . CYS A 1 97 ? 0.398 -9.529 6.647 1.00 93.75 97 CYS A C 1
ATOM 792 O O . CYS A 1 97 ? 0.851 -8.394 6.755 1.00 93.75 97 CYS A O 1
ATOM 794 N N . ILE A 1 98 ? -0.594 -9.817 5.805 1.00 95.38 98 ILE A N 1
ATOM 795 C CA . ILE A 1 98 ? -1.310 -8.795 5.032 1.00 95.38 98 ILE A CA 1
ATOM 796 C C . ILE A 1 98 ? -2.399 -8.152 5.899 1.00 95.38 98 ILE A C 1
ATOM 798 O O . ILE A 1 98 ? -2.587 -6.940 5.857 1.00 95.38 98 ILE A O 1
ATOM 802 N N . ASP A 1 99 ? -3.080 -8.949 6.718 1.00 96.25 99 ASP A N 1
ATOM 803 C CA . ASP A 1 99 ? -4.186 -8.525 7.572 1.00 96.25 99 ASP A CA 1
ATOM 804 C C . ASP A 1 99 ? -3.769 -7.429 8.559 1.00 96.25 99 ASP A C 1
ATOM 806 O O . ASP A 1 99 ? -4.466 -6.425 8.702 1.00 96.25 99 ASP A O 1
ATOM 810 N N . ILE A 1 100 ? -2.579 -7.541 9.164 1.00 95.50 100 ILE A N 1
ATOM 811 C CA . ILE A 1 100 ? -2.072 -6.534 10.110 1.00 95.50 100 ILE A CA 1
ATOM 812 C C . ILE A 1 100 ? -2.013 -5.119 9.511 1.00 95.50 100 ILE A C 1
ATOM 814 O O . ILE A 1 100 ? -2.192 -4.141 10.237 1.00 95.50 100 ILE A O 1
ATOM 818 N N . ILE A 1 101 ? -1.834 -4.989 8.190 1.00 95.88 101 ILE A N 1
ATOM 819 C CA . ILE A 1 101 ? -1.849 -3.694 7.496 1.00 95.88 101 ILE A CA 1
ATOM 820 C C . ILE A 1 101 ? -3.206 -3.012 7.695 1.00 95.88 101 ILE A C 1
ATOM 822 O O . ILE A 1 101 ? -3.242 -1.826 8.019 1.00 95.88 101 ILE A O 1
ATOM 826 N N . PHE A 1 102 ? -4.316 -3.748 7.583 1.00 95.25 102 PHE A N 1
ATOM 827 C CA . PHE A 1 102 ? -5.658 -3.195 7.777 1.00 95.25 102 PHE A CA 1
ATOM 828 C C . PHE A 1 102 ? -5.861 -2.695 9.212 1.00 95.25 102 PHE A C 1
ATOM 830 O O . PHE A 1 102 ? -6.358 -1.585 9.415 1.00 95.25 102 PHE A O 1
ATOM 837 N N . TRP A 1 103 ? -5.385 -3.431 10.216 1.00 94.81 103 TRP A N 1
ATOM 838 C CA . TRP A 1 103 ? -5.431 -2.975 11.608 1.00 94.81 103 TRP A CA 1
ATOM 839 C C . TRP A 1 103 ? -4.549 -1.740 11.846 1.00 94.81 103 TRP A C 1
ATOM 841 O O . TRP A 1 103 ? -4.937 -0.821 12.570 1.00 94.81 103 TRP A O 1
ATOM 851 N N . TYR A 1 104 ? -3.402 -1.620 11.179 1.00 94.69 104 TYR A N 1
ATOM 852 C CA . TYR A 1 104 ? -2.650 -0.363 11.199 1.00 94.69 104 TYR A CA 1
ATOM 853 C C . TYR A 1 104 ? -3.413 0.783 10.526 1.00 94.69 104 TYR A C 1
ATOM 855 O O . TYR A 1 104 ? -3.413 1.891 11.060 1.00 94.69 104 TYR A O 1
ATOM 863 N N . THR A 1 105 ? -4.123 0.546 9.416 1.00 92.75 105 THR A N 1
ATOM 864 C CA . THR A 1 105 ? -4.937 1.605 8.791 1.00 92.75 105 THR A CA 1
ATOM 865 C C . THR A 1 105 ? -6.051 2.106 9.708 1.00 92.75 105 THR A C 1
ATOM 867 O O . THR A 1 105 ? -6.321 3.302 9.722 1.00 92.75 105 THR A O 1
ATOM 870 N N . LYS A 1 106 ? -6.634 1.251 10.556 1.00 91.50 106 LYS A N 1
ATOM 871 C CA . LYS A 1 106 ? -7.628 1.662 11.561 1.00 91.50 106 LYS A CA 1
ATOM 872 C C . LYS A 1 106 ? -7.041 2.588 12.639 1.00 91.50 106 LYS A C 1
ATOM 874 O O . LYS A 1 106 ? -7.771 3.384 13.219 1.00 91.50 106 LYS A O 1
ATOM 879 N N . LEU A 1 107 ? -5.720 2.591 12.854 1.00 91.69 107 LEU A N 1
ATOM 880 C CA . LEU A 1 107 ? -5.069 3.615 13.683 1.00 91.69 107 LEU A CA 1
ATOM 881 C C . LEU A 1 107 ? -5.277 5.031 13.114 1.00 91.69 107 LEU A C 1
ATOM 883 O O . LEU A 1 107 ? -5.391 5.990 13.878 1.00 91.69 107 LEU A O 1
ATOM 887 N N . LEU A 1 108 ? -5.355 5.164 11.785 1.00 90.62 108 LEU A N 1
ATOM 888 C CA . LEU A 1 108 ? -5.611 6.446 11.128 1.00 90.62 108 LEU A CA 1
ATOM 889 C C . LEU A 1 108 ? -7.016 6.974 11.443 1.00 90.62 108 LEU A C 1
ATOM 891 O O . LEU A 1 108 ? -7.173 8.182 11.544 1.00 90.62 108 LEU A O 1
ATOM 895 N N . ASP A 1 109 ? -8.002 6.100 11.664 1.00 90.25 109 ASP A N 1
ATOM 896 C CA . ASP A 1 109 ? -9.359 6.478 12.090 1.00 90.25 109 ASP A CA 1
ATOM 897 C C . ASP A 1 109 ? -9.331 7.138 13.481 1.00 90.25 109 ASP A C 1
ATOM 899 O O . ASP A 1 109 ? -9.848 8.233 13.684 1.00 90.25 109 ASP A O 1
ATOM 903 N N . PHE A 1 110 ? -8.593 6.549 14.431 1.00 89.94 110 PHE A N 1
ATOM 904 C CA . PHE A 1 110 ? -8.387 7.169 15.747 1.00 89.94 110 PHE A CA 1
ATOM 905 C C . PHE A 1 110 ? -7.636 8.500 15.655 1.00 89.94 110 PHE A C 1
ATOM 907 O O . PHE A 1 110 ? -7.944 9.442 16.387 1.00 89.94 110 PHE A O 1
ATOM 914 N N . LEU A 1 111 ? -6.658 8.595 14.753 1.00 89.00 111 LEU A N 1
ATOM 915 C CA . LEU A 1 111 ? -5.913 9.828 14.526 1.00 89.00 111 LEU A CA 1
ATOM 916 C C . LEU A 1 111 ? -6.767 10.895 13.818 1.00 89.00 111 LEU A C 1
ATOM 918 O O . LEU A 1 111 ? -6.527 12.087 14.014 1.00 89.00 111 LEU A O 1
ATOM 922 N N . ALA A 1 112 ? -7.788 10.489 13.057 1.00 87.88 112 ALA A N 1
ATOM 923 C CA . ALA A 1 112 ? -8.696 11.394 12.363 1.00 87.88 112 ALA A CA 1
ATOM 924 C C . ALA A 1 112 ? -9.575 12.216 13.318 1.00 87.88 112 ALA A C 1
ATOM 926 O O . ALA A 1 112 ? -9.993 13.316 12.967 1.00 87.88 112 ALA A O 1
ATOM 927 N N . VAL A 1 113 ? -9.799 11.726 14.541 1.00 88.44 113 VAL A N 1
ATOM 928 C CA . VAL A 1 113 ? -10.555 12.435 15.588 1.00 88.44 113 VAL A CA 1
ATOM 929 C C . VAL A 1 113 ? -9.732 13.562 16.234 1.00 88.44 113 VAL A C 1
ATOM 931 O O . VAL A 1 113 ? -10.287 14.484 16.828 1.00 88.44 113 VAL A O 1
ATOM 934 N N . ASN A 1 114 ? -8.400 13.526 16.122 1.00 89.31 114 ASN A N 1
ATOM 935 C CA . ASN A 1 114 ? -7.541 14.555 16.701 1.00 89.31 114 ASN A CA 1
ATOM 936 C C . ASN A 1 114 ? -7.684 15.891 15.951 1.00 89.31 114 ASN A C 1
ATOM 938 O O . ASN A 1 114 ? -7.539 15.935 14.731 1.00 89.31 114 ASN A O 1
ATOM 942 N N . GLN A 1 115 ? -7.848 16.996 16.685 1.00 85.12 115 GLN A N 1
ATOM 943 C CA . GLN A 1 115 ? -8.075 18.335 16.120 1.00 85.12 115 GLN A CA 1
ATOM 944 C C . GLN A 1 115 ? -6.962 18.789 15.167 1.00 85.12 115 GLN A C 1
ATOM 946 O O . GLN A 1 115 ? -7.228 19.459 14.173 1.00 85.12 115 GLN A O 1
ATOM 951 N N . HIS A 1 116 ? -5.715 18.404 15.447 1.00 84.50 116 HIS A N 1
ATOM 952 C CA . HIS A 1 116 ? -4.585 18.766 14.597 1.00 84.50 116 HIS A CA 1
ATOM 953 C C . HIS A 1 116 ? -4.378 17.787 13.443 1.00 84.50 116 HIS A C 1
ATOM 955 O O . HIS A 1 116 ? -4.118 18.228 12.334 1.00 84.50 116 HIS A O 1
ATOM 961 N N . ALA A 1 117 ? -4.483 16.476 13.673 1.00 84.62 117 ALA A N 1
ATOM 962 C CA . ALA A 1 117 ? -4.140 15.470 12.663 1.00 84.62 117 ALA A CA 1
ATOM 963 C C . ALA A 1 117 ? -5.296 15.129 11.703 1.00 84.62 117 ALA A C 1
ATOM 965 O O . ALA A 1 117 ? -5.053 14.807 10.539 1.00 84.62 117 ALA A O 1
ATOM 966 N N . GLY A 1 118 ? -6.546 15.238 12.160 1.00 87.44 118 GLY A N 1
ATOM 967 C CA . GLY A 1 118 ? -7.742 14.919 11.381 1.00 87.44 118 GLY A CA 1
ATOM 968 C C . GLY A 1 118 ? -7.884 15.699 10.075 1.00 87.44 118 GLY A C 1
ATOM 969 O O . GLY A 1 118 ? -8.070 15.075 9.022 1.00 87.44 118 GLY A O 1
ATOM 970 N N . PRO A 1 119 ? -7.722 17.035 10.081 1.00 85.44 119 PRO A N 1
ATOM 971 C CA . PRO A 1 119 ? -7.746 17.825 8.854 1.00 85.44 119 PRO A CA 1
ATOM 972 C C . PRO A 1 119 ? -6.692 17.371 7.834 1.00 85.44 119 PRO A C 1
ATOM 974 O O . PRO A 1 119 ? -7.010 17.227 6.657 1.00 85.44 119 PRO A O 1
ATOM 977 N N . TYR A 1 120 ? -5.469 17.036 8.266 1.00 86.38 120 TYR A N 1
ATOM 978 C CA . TYR A 1 120 ? -4.431 16.535 7.355 1.00 86.38 120 TYR A CA 1
ATOM 979 C C . TYR A 1 120 ? -4.792 15.174 6.747 1.00 86.38 120 TYR A C 1
ATOM 981 O O . TYR A 1 120 ? -4.623 14.979 5.545 1.00 86.38 120 TYR A O 1
ATOM 989 N N . LEU A 1 121 ? -5.319 14.235 7.542 1.00 86.62 121 LEU A N 1
ATOM 990 C CA . LEU A 1 121 ? -5.715 12.908 7.052 1.00 86.62 121 LEU A CA 1
ATOM 991 C C . LEU A 1 121 ? -6.865 12.986 6.042 1.00 86.62 121 LEU A C 1
ATOM 993 O O . LEU A 1 121 ? -6.800 12.378 4.973 1.00 86.62 121 LEU A O 1
ATOM 997 N N . THR A 1 122 ? -7.902 13.763 6.355 1.00 83.38 122 THR A N 1
ATOM 998 C CA . THR A 1 122 ? -9.053 13.947 5.457 1.00 83.38 122 THR A CA 1
ATOM 999 C C . THR A 1 122 ? -8.658 14.671 4.171 1.00 83.38 122 THR A C 1
ATOM 1001 O O . THR A 1 122 ? -9.139 14.321 3.091 1.00 83.38 122 THR A O 1
ATOM 1004 N N . MET A 1 123 ? -7.737 15.632 4.260 1.00 84.75 123 MET A N 1
ATOM 1005 C CA . MET A 1 123 ? -7.160 16.306 3.105 1.00 84.75 123 MET A CA 1
ATOM 1006 C C . MET A 1 123 ? -6.365 15.343 2.223 1.00 84.75 123 MET A C 1
ATOM 1008 O O . MET A 1 123 ? -6.613 15.296 1.020 1.00 84.75 123 MET A O 1
ATOM 1012 N N . MET A 1 124 ? -5.474 14.532 2.805 1.00 85.75 124 MET A N 1
ATOM 1013 C CA . MET A 1 124 ? -4.712 13.518 2.067 1.00 85.75 124 MET A CA 1
ATOM 1014 C C . MET A 1 124 ? -5.631 12.516 1.362 1.00 85.75 124 MET A C 1
ATOM 1016 O O . MET A 1 124 ? -5.411 12.211 0.192 1.00 85.75 124 MET A O 1
ATOM 1020 N N . ALA A 1 125 ? -6.695 12.051 2.024 1.00 84.94 125 ALA A N 1
ATOM 1021 C CA . ALA A 1 125 ? -7.653 11.120 1.428 1.00 84.94 125 ALA A CA 1
ATOM 1022 C C . ALA A 1 125 ? -8.393 11.729 0.221 1.00 84.94 125 ALA A C 1
ATOM 1024 O O . ALA A 1 125 ? -8.458 11.119 -0.849 1.00 84.94 125 ALA A O 1
ATOM 1025 N N . LYS A 1 126 ? -8.907 12.959 0.356 1.00 81.62 126 LYS A N 1
ATOM 1026 C CA . LYS A 1 126 ? -9.596 13.673 -0.738 1.00 81.62 126 LYS A CA 1
ATOM 1027 C C . LYS A 1 126 ? -8.657 13.976 -1.903 1.00 81.62 126 LYS A C 1
ATOM 1029 O O . LYS A 1 126 ? -9.034 13.866 -3.068 1.00 81.62 126 LYS A O 1
ATOM 1034 N N . MET A 1 127 ? -7.428 14.353 -1.582 1.00 83.56 127 MET A N 1
ATOM 1035 C CA . MET A 1 127 ? -6.386 14.641 -2.551 1.00 83.56 127 MET A CA 1
ATOM 1036 C C . MET A 1 127 ? -6.010 13.389 -3.347 1.00 83.56 127 MET A C 1
ATOM 1038 O O . MET A 1 127 ? -6.000 13.447 -4.573 1.00 83.56 127 MET A O 1
ATOM 1042 N N . ALA A 1 128 ? -5.808 12.250 -2.680 1.00 84.62 128 ALA A N 1
ATOM 1043 C CA . ALA A 1 128 ? -5.512 10.977 -3.333 1.00 84.62 128 ALA A CA 1
ATOM 1044 C C . ALA A 1 128 ? -6.631 10.531 -4.293 1.00 84.62 128 ALA A C 1
ATOM 1046 O O . ALA A 1 128 ? -6.340 10.090 -5.404 1.00 84.62 128 ALA A O 1
ATOM 1047 N N . ALA A 1 129 ? -7.903 10.706 -3.917 1.00 83.75 129 ALA A N 1
ATOM 1048 C CA . ALA A 1 129 ? -9.037 10.358 -4.779 1.00 83.75 129 ALA A CA 1
ATOM 1049 C C . ALA A 1 129 ? -9.063 11.175 -6.086 1.00 83.75 129 ALA A C 1
ATOM 1051 O O . ALA A 1 129 ? -9.310 10.634 -7.164 1.00 83.75 129 ALA A O 1
ATOM 1052 N N . ASN A 1 130 ? -8.739 12.467 -6.014 1.00 84.00 130 ASN A N 1
ATOM 1053 C CA . ASN A 1 130 ? -8.729 13.353 -7.181 1.00 84.00 130 ASN A CA 1
ATOM 1054 C C . ASN A 1 130 ? -7.550 13.093 -8.135 1.00 84.00 130 ASN A C 1
ATOM 1056 O O . ASN A 1 130 ? -7.576 13.529 -9.285 1.00 84.00 130 ASN A O 1
ATOM 1060 N N . MET A 1 131 ? -6.515 12.384 -7.683 1.00 86.62 131 MET A N 1
ATOM 1061 C CA . MET A 1 131 ? -5.314 12.099 -8.475 1.00 86.62 131 MET A CA 1
ATOM 1062 C C . MET A 1 131 ? -5.414 10.890 -9.388 1.00 86.62 131 MET A C 1
ATOM 1064 O O . MET A 1 131 ? -4.500 10.641 -10.176 1.00 86.62 131 MET A O 1
ATOM 1068 N N . PHE A 1 132 ? -6.522 10.159 -9.316 1.00 86.75 132 PHE A N 1
ATOM 1069 C CA . PHE A 1 132 ? -6.720 8.919 -10.051 1.00 86.75 132 PHE A CA 1
ATOM 1070 C C . PHE A 1 132 ? -6.422 9.053 -11.555 1.00 86.75 132 PHE A C 1
ATOM 1072 O O . PHE A 1 132 ? -5.727 8.214 -12.126 1.00 86.75 132 PHE A O 1
ATOM 1079 N N . TYR A 1 133 ? -6.847 10.153 -12.186 1.00 89.06 133 TYR A N 1
ATOM 1080 C CA . TYR A 1 133 ? -6.608 10.395 -13.612 1.00 89.06 133 TYR A CA 1
ATOM 1081 C C . TYR A 1 133 ? -5.127 10.588 -13.965 1.00 89.06 133 TYR A C 1
ATOM 1083 O O . TYR A 1 133 ? -4.669 10.063 -14.979 1.00 89.06 133 TYR A O 1
ATOM 1091 N N . ILE A 1 134 ? -4.359 11.299 -13.133 1.00 89.31 134 ILE A N 1
ATOM 1092 C CA . ILE A 1 134 ? -2.921 11.501 -13.373 1.00 89.31 134 ILE A CA 1
ATOM 1093 C C . ILE A 1 134 ? -2.183 10.170 -13.220 1.00 89.31 134 ILE A C 1
ATOM 1095 O O . ILE A 1 134 ? -1.334 9.841 -14.045 1.00 89.31 134 ILE A O 1
ATOM 1099 N N . VAL A 1 135 ? -2.554 9.366 -12.220 1.00 91.06 135 VAL A N 1
ATOM 1100 C CA . VAL A 1 135 ? -1.985 8.025 -12.020 1.00 91.06 135 VAL A CA 1
ATOM 1101 C C . VAL A 1 135 ? -2.275 7.113 -13.216 1.00 91.06 135 VAL A C 1
ATOM 1103 O O . VAL A 1 135 ? -1.381 6.391 -13.654 1.00 91.06 135 VAL A O 1
ATOM 1106 N N . ILE A 1 136 ? -3.474 7.180 -13.806 1.00 93.06 136 ILE A N 1
ATOM 1107 C CA . ILE A 1 136 ? -3.788 6.446 -15.044 1.00 93.06 136 ILE A CA 1
ATOM 1108 C C . ILE A 1 136 ? -2.874 6.890 -16.189 1.00 93.06 136 ILE A C 1
ATOM 1110 O O . ILE A 1 136 ? -2.294 6.044 -16.868 1.00 93.06 136 ILE A O 1
ATOM 1114 N N . MET A 1 137 ? -2.697 8.197 -16.391 1.00 92.25 137 MET A N 1
ATOM 1115 C CA . MET A 1 137 ? -1.796 8.710 -17.429 1.00 92.25 137 MET A CA 1
ATOM 1116 C C . MET A 1 137 ? -0.349 8.247 -17.207 1.00 92.25 137 MET A C 1
ATOM 1118 O O . MET A 1 137 ? 0.306 7.802 -18.150 1.00 92.25 137 MET A O 1
ATOM 1122 N N . MET A 1 138 ? 0.128 8.267 -15.959 1.00 93.25 138 MET A N 1
ATOM 1123 C CA . MET A 1 138 ? 1.438 7.732 -15.575 1.00 93.25 138 MET A CA 1
ATOM 1124 C C . MET A 1 138 ? 1.562 6.231 -15.864 1.00 93.25 138 MET A C 1
ATOM 1126 O O . MET A 1 138 ? 2.619 5.791 -16.315 1.00 93.25 138 MET A O 1
ATOM 1130 N N . ALA A 1 139 ? 0.505 5.447 -15.631 1.00 94.81 139 ALA A N 1
ATOM 1131 C CA . ALA A 1 139 ? 0.483 4.015 -15.915 1.00 94.81 139 ALA A CA 1
ATOM 1132 C C . ALA A 1 139 ? 0.522 3.719 -17.423 1.00 94.81 139 ALA A C 1
ATOM 1134 O O . ALA A 1 139 ? 1.209 2.789 -17.839 1.00 94.81 139 ALA A O 1
ATOM 1135 N N . ILE A 1 140 ? -0.158 4.522 -18.252 1.00 95.81 140 ILE A N 1
ATOM 1136 C CA . ILE A 1 140 ? -0.121 4.388 -19.719 1.00 95.81 140 ILE A CA 1
ATOM 1137 C C . ILE A 1 140 ? 1.305 4.597 -20.238 1.00 95.81 140 ILE A C 1
ATOM 1139 O O . ILE A 1 140 ? 1.813 3.772 -20.999 1.00 95.81 140 ILE A O 1
ATOM 1143 N N . VAL A 1 141 ? 1.973 5.668 -19.796 1.00 95.50 141 VAL A N 1
ATOM 1144 C CA . VAL A 1 141 ? 3.363 5.955 -20.185 1.00 95.50 141 VAL A CA 1
ATOM 1145 C C . VAL A 1 141 ? 4.297 4.840 -19.708 1.00 95.50 141 VAL A C 1
ATOM 1147 O O . VAL A 1 141 ? 5.081 4.321 -20.506 1.00 95.50 141 VAL A O 1
ATOM 1150 N N . LEU A 1 142 ? 4.157 4.400 -18.453 1.00 95.62 142 LEU A N 1
ATOM 1151 C CA . LEU A 1 142 ? 4.922 3.288 -17.883 1.00 95.62 142 LEU A CA 1
ATOM 1152 C C . LEU A 1 142 ? 4.786 2.012 -18.719 1.00 95.62 142 LEU A C 1
ATOM 1154 O O . LEU A 1 142 ? 5.796 1.421 -19.099 1.00 95.62 142 LEU A O 1
ATOM 1158 N N . LEU A 1 143 ? 3.556 1.598 -19.037 1.00 96.38 143 LEU A N 1
ATOM 1159 C CA . LEU A 1 143 ? 3.303 0.385 -19.816 1.00 96.38 143 LEU A CA 1
ATOM 1160 C C . LEU A 1 143 ? 3.839 0.506 -21.245 1.00 96.38 143 LEU A C 1
ATOM 1162 O O . LEU A 1 143 ? 4.430 -0.448 -21.748 1.00 96.38 143 LEU A O 1
ATOM 1166 N N . SER A 1 144 ? 3.690 1.671 -21.882 1.00 96.19 144 SER A N 1
ATOM 1167 C CA . SER A 1 144 ? 4.199 1.895 -23.241 1.00 96.19 144 SER A CA 1
ATOM 1168 C C . SER A 1 144 ? 5.717 1.696 -23.330 1.00 96.19 144 SER A C 1
ATOM 1170 O O . SER A 1 144 ? 6.202 0.985 -24.212 1.00 96.19 144 SER A O 1
ATOM 1172 N N . PHE A 1 145 ? 6.464 2.240 -22.366 1.00 95.06 145 PHE A N 1
ATOM 1173 C CA . PHE A 1 145 ? 7.911 2.074 -22.285 1.00 95.06 145 PHE A CA 1
ATOM 1174 C C . PHE A 1 145 ? 8.300 0.651 -21.867 1.00 95.06 145 PHE A C 1
ATOM 1176 O O . PHE A 1 145 ? 9.183 0.054 -22.481 1.00 95.06 145 PHE A O 1
ATOM 1183 N N . GLY A 1 146 ? 7.628 0.080 -20.863 1.00 93.81 146 GLY A N 1
ATOM 1184 C CA . GLY A 1 146 ? 7.911 -1.266 -20.365 1.00 93.81 146 GLY A CA 1
ATOM 1185 C C . GLY A 1 146 ? 7.774 -2.346 -21.434 1.00 93.81 146 GLY A C 1
ATOM 1186 O O . GLY A 1 146 ? 8.655 -3.198 -21.569 1.00 93.81 146 GLY A O 1
ATOM 1187 N N . VAL A 1 147 ? 6.711 -2.277 -22.245 1.00 94.56 147 VAL A N 1
ATOM 1188 C CA . VAL A 1 147 ? 6.491 -3.203 -23.365 1.00 94.56 147 VAL A CA 1
ATOM 1189 C C . VAL A 1 147 ? 7.582 -3.035 -24.420 1.00 94.56 147 VAL A C 1
ATOM 1191 O O . VAL A 1 147 ? 8.192 -4.026 -24.820 1.00 94.56 147 VAL A O 1
ATOM 1194 N N . ALA A 1 148 ? 7.873 -1.797 -24.836 1.00 92.62 148 ALA A N 1
ATOM 1195 C CA . ALA A 1 148 ? 8.897 -1.523 -25.843 1.00 92.62 148 ALA A CA 1
ATOM 1196 C C . ALA A 1 148 ? 10.288 -2.003 -25.393 1.00 92.62 148 ALA A C 1
ATOM 1198 O O . ALA A 1 148 ? 10.975 -2.703 -26.138 1.00 92.62 148 ALA A O 1
ATOM 1199 N N . ARG A 1 149 ? 10.683 -1.699 -24.150 1.00 88.94 149 ARG A N 1
ATOM 1200 C CA . ARG A 1 149 ? 11.962 -2.128 -23.572 1.00 88.94 149 ARG A CA 1
ATOM 1201 C C . ARG A 1 149 ? 12.079 -3.650 -23.547 1.00 88.94 149 ARG A C 1
ATOM 1203 O O . ARG A 1 149 ? 13.071 -4.188 -24.031 1.00 88.94 149 ARG A O 1
ATOM 1210 N N . LYS A 1 150 ? 11.080 -4.352 -23.003 1.00 89.19 150 LYS A N 1
ATOM 1211 C CA . LYS A 1 150 ? 11.121 -5.816 -22.877 1.00 89.19 150 LYS A CA 1
ATOM 1212 C C . LYS A 1 150 ? 11.132 -6.508 -24.245 1.00 89.19 150 LYS A C 1
ATOM 1214 O O . LYS A 1 150 ? 11.880 -7.464 -24.426 1.00 89.19 150 LYS A O 1
ATOM 1219 N N . ALA A 1 151 ? 10.378 -5.988 -25.217 1.00 89.44 151 ALA A N 1
ATOM 1220 C CA . ALA A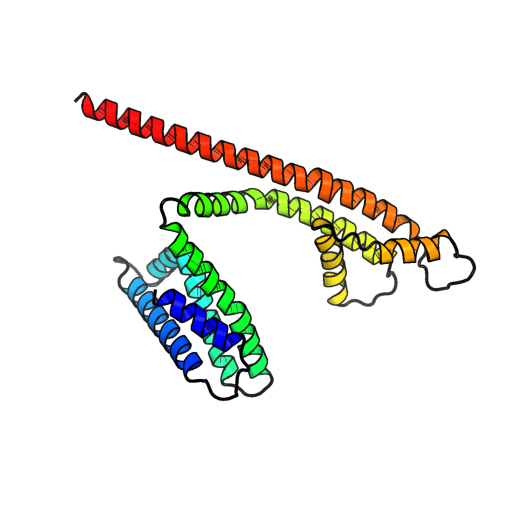 1 151 ? 10.343 -6.519 -26.579 1.00 89.44 151 ALA A CA 1
ATOM 1221 C C . ALA A 1 151 ? 11.691 -6.388 -27.312 1.00 89.44 151 ALA A C 1
ATOM 1223 O O . ALA A 1 151 ? 12.091 -7.314 -28.014 1.00 89.44 151 ALA A O 1
ATOM 1224 N N . ILE A 1 152 ? 12.405 -5.270 -27.127 1.00 85.62 152 ILE A N 1
ATOM 1225 C CA . ILE A 1 152 ? 13.720 -5.045 -27.751 1.00 85.62 152 ILE A CA 1
ATOM 1226 C C . ILE A 1 152 ? 14.798 -5.913 -27.089 1.00 85.62 152 ILE A C 1
ATOM 1228 O O . ILE A 1 152 ? 15.604 -6.531 -27.780 1.00 85.62 152 ILE A O 1
ATOM 1232 N N . LEU A 1 153 ? 14.811 -5.984 -25.754 1.00 82.06 153 LEU A N 1
ATOM 1233 C CA . LEU A 1 153 ? 15.872 -6.673 -25.011 1.00 82.06 153 LEU A CA 1
ATOM 1234 C C . LEU A 1 153 ? 15.724 -8.195 -24.980 1.00 82.06 153 LEU A C 1
ATOM 1236 O O . LEU A 1 153 ? 16.706 -8.904 -24.765 1.00 82.06 153 LEU A O 1
ATOM 1240 N N . SER A 1 154 ? 14.513 -8.724 -25.142 1.00 83.88 154 SER A N 1
ATOM 1241 C CA . SER A 1 154 ? 14.245 -10.155 -24.963 1.00 83.88 154 SER A CA 1
ATOM 1242 C C . SER A 1 154 ? 13.274 -10.697 -26.022 1.00 83.88 154 SER A C 1
ATOM 1244 O O . SER A 1 154 ? 12.182 -11.154 -25.686 1.00 83.88 154 SER A O 1
ATOM 1246 N N . PRO A 1 155 ? 13.661 -10.713 -27.315 1.00 82.62 155 PRO A N 1
ATOM 1247 C CA . PRO A 1 155 ? 12.756 -11.066 -28.416 1.00 82.62 155 PRO A CA 1
ATOM 1248 C C . PRO A 1 155 ? 12.351 -12.550 -28.470 1.00 82.62 155 PRO A C 1
ATOM 1250 O O . PRO A 1 155 ? 11.442 -12.907 -29.212 1.00 82.62 155 PRO A O 1
ATOM 1253 N N . LYS A 1 156 ? 13.032 -13.434 -27.728 1.00 84.75 156 LYS A N 1
ATOM 1254 C CA . LYS A 1 156 ? 12.827 -14.897 -27.764 1.00 84.75 156 LYS A CA 1
ATOM 1255 C C . LYS A 1 156 ? 12.208 -15.464 -26.477 1.00 84.75 156 LYS A C 1
ATOM 1257 O O . LYS A 1 156 ? 12.341 -16.657 -26.216 1.00 84.75 156 LYS A O 1
ATOM 1262 N N . GLU A 1 157 ? 11.569 -14.638 -25.649 1.00 85.44 157 GLU A N 1
ATOM 1263 C CA . GLU A 1 157 ? 10.946 -15.121 -24.410 1.00 85.44 157 GLU A CA 1
ATOM 1264 C C . GLU A 1 157 ? 9.603 -15.841 -24.649 1.00 85.44 157 GLU A C 1
ATOM 1266 O O . GLU A 1 157 ? 8.746 -15.325 -25.369 1.00 85.44 157 GLU A O 1
ATOM 1271 N N . PRO A 1 158 ? 9.377 -17.017 -24.028 1.00 90.56 158 PRO A N 1
ATOM 1272 C CA . PRO A 1 158 ? 8.100 -17.717 -24.107 1.00 90.56 158 PRO A CA 1
ATOM 1273 C C . PRO A 1 158 ? 7.011 -17.017 -23.271 1.00 90.56 158 PRO A C 1
ATOM 1275 O O . PRO A 1 158 ? 7.316 -16.330 -22.288 1.00 90.56 158 PRO A O 1
ATOM 1278 N N . PRO A 1 159 ? 5.721 -17.235 -23.595 1.00 91.31 159 PRO A N 1
ATOM 1279 C CA . PRO A 1 159 ? 4.615 -16.628 -22.862 1.00 91.31 159 PRO A CA 1
ATOM 1280 C C . PRO A 1 159 ? 4.621 -17.076 -21.394 1.00 91.31 159 PRO A C 1
ATOM 1282 O O . PRO A 1 159 ? 4.516 -18.263 -21.086 1.00 91.31 159 PRO A O 1
ATOM 1285 N N . SER A 1 160 ? 4.749 -16.121 -20.468 1.00 91.50 160 SER A N 1
ATOM 1286 C CA . SER A 1 160 ? 4.747 -16.396 -19.029 1.00 91.50 160 SER A CA 1
ATOM 1287 C C . SER A 1 160 ? 4.280 -15.195 -18.202 1.00 91.50 160 SER A C 1
ATOM 1289 O O . SER A 1 160 ? 4.448 -14.043 -18.597 1.00 91.50 160 SER A O 1
ATOM 1291 N N . TRP A 1 161 ? 3.772 -15.448 -16.991 1.00 91.31 161 TRP A N 1
ATOM 1292 C CA . TRP A 1 161 ? 3.415 -14.396 -16.023 1.00 91.31 161 TRP A CA 1
ATOM 1293 C C . TRP A 1 161 ? 4.610 -13.559 -15.543 1.00 91.31 161 TRP A C 1
ATOM 1295 O O . TRP A 1 161 ? 4.430 -12.498 -14.946 1.00 91.31 161 TRP A O 1
ATOM 1305 N N . LYS A 1 162 ? 5.839 -14.022 -15.794 1.00 88.44 162 LYS A N 1
ATOM 1306 C CA . LYS A 1 162 ? 7.050 -13.239 -15.530 1.00 88.44 162 LYS A CA 1
ATOM 1307 C C . LYS A 1 162 ? 7.144 -12.047 -16.482 1.00 88.44 162 LYS A C 1
ATOM 1309 O O . LYS A 1 162 ? 7.508 -10.971 -16.037 1.00 88.44 162 LYS A O 1
ATOM 1314 N N . LEU A 1 163 ? 6.691 -12.199 -17.728 1.00 88.94 163 LEU A N 1
ATOM 1315 C CA . LEU A 1 163 ? 6.712 -11.127 -18.722 1.00 88.94 163 LEU A CA 1
ATOM 1316 C C . LEU A 1 163 ? 5.900 -9.907 -18.260 1.00 88.94 163 LEU A C 1
ATOM 1318 O O . LEU A 1 163 ? 6.394 -8.785 -18.294 1.00 88.94 163 LEU A O 1
ATOM 1322 N N . ALA A 1 164 ? 4.685 -10.135 -17.750 1.00 90.19 164 ALA A N 1
ATOM 1323 C CA . ALA A 1 164 ? 3.838 -9.067 -17.215 1.00 90.19 164 ALA A CA 1
ATOM 1324 C C . ALA A 1 164 ? 4.487 -8.349 -16.020 1.00 90.19 164 ALA A C 1
ATOM 1326 O O . ALA A 1 164 ? 4.408 -7.128 -15.907 1.00 90.19 164 ALA A O 1
ATOM 1327 N N . ARG A 1 165 ? 5.166 -9.102 -15.145 1.00 90.69 165 ARG A N 1
ATOM 1328 C CA . ARG A 1 165 ? 5.919 -8.540 -14.020 1.00 90.69 165 ARG A CA 1
ATOM 1329 C C . ARG A 1 165 ? 7.077 -7.681 -14.511 1.00 90.69 165 ARG A C 1
ATOM 1331 O O . ARG A 1 165 ? 7.206 -6.557 -14.052 1.00 90.69 165 ARG A O 1
ATOM 1338 N N . ASP A 1 166 ? 7.880 -8.180 -15.441 1.00 87.62 166 ASP A N 1
ATOM 1339 C CA . ASP A 1 166 ? 9.083 -7.496 -15.920 1.00 87.62 166 ASP A CA 1
ATOM 1340 C C . ASP A 1 166 ? 8.748 -6.195 -16.665 1.00 87.62 166 ASP A C 1
ATOM 1342 O O . ASP A 1 166 ? 9.435 -5.190 -16.486 1.00 87.62 166 ASP A O 1
ATOM 1346 N N . ILE A 1 167 ? 7.652 -6.192 -17.437 1.00 93.06 167 ILE A N 1
ATOM 1347 C CA . ILE A 1 167 ? 7.133 -5.006 -18.137 1.00 93.06 167 ILE A CA 1
ATOM 1348 C C . ILE A 1 167 ? 6.788 -3.882 -17.152 1.00 93.06 167 ILE A C 1
ATOM 1350 O O . ILE A 1 167 ? 7.031 -2.716 -17.447 1.00 93.06 167 ILE A O 1
ATOM 1354 N N . VAL A 1 168 ? 6.216 -4.211 -15.992 1.00 94.81 168 VAL A N 1
ATOM 1355 C CA . VAL A 1 168 ? 5.747 -3.207 -15.025 1.00 94.81 168 VAL A CA 1
ATOM 1356 C C . VAL A 1 168 ? 6.831 -2.845 -14.013 1.00 94.81 168 VAL A C 1
ATOM 1358 O O . VAL A 1 168 ? 7.028 -1.674 -13.706 1.00 94.81 168 VAL A O 1
ATOM 1361 N N . PHE A 1 169 ? 7.533 -3.843 -13.481 1.00 91.00 169 PHE A N 1
ATOM 1362 C CA . PHE A 1 169 ? 8.324 -3.707 -12.263 1.00 91.00 169 PHE A CA 1
ATOM 1363 C C . PHE A 1 169 ? 9.546 -2.814 -12.463 1.00 91.00 169 PHE A C 1
ATOM 1365 O O . PHE A 1 169 ? 9.721 -1.868 -11.705 1.00 91.00 169 PHE A O 1
ATOM 1372 N N . GLN A 1 170 ? 10.368 -3.044 -13.493 1.00 88.81 170 GLN A N 1
ATOM 1373 C CA . GLN A 1 170 ? 11.567 -2.218 -13.680 1.00 88.81 170 GLN A CA 1
ATOM 1374 C C . GLN A 1 170 ? 11.228 -0.747 -14.009 1.00 88.81 170 GLN A C 1
ATOM 1376 O O . GLN A 1 170 ? 11.748 0.133 -13.322 1.00 88.81 170 GLN A O 1
ATOM 1381 N N . PRO A 1 171 ? 10.337 -0.429 -14.975 1.00 91.44 171 PRO A N 1
ATOM 1382 C CA . PRO A 1 171 ? 9.921 0.955 -15.219 1.00 91.44 171 PRO A CA 1
ATOM 1383 C C . PRO A 1 171 ? 9.269 1.639 -14.014 1.00 91.44 171 PRO A C 1
ATOM 1385 O O . PRO A 1 171 ? 9.410 2.849 -13.853 1.00 91.44 171 PRO A O 1
ATOM 1388 N N . TYR A 1 172 ? 8.569 0.885 -13.163 1.00 94.19 172 TYR A N 1
ATOM 1389 C CA . TYR A 1 172 ? 7.973 1.408 -11.936 1.00 94.19 172 TYR A CA 1
ATOM 1390 C C . TYR A 1 172 ? 9.034 1.933 -10.960 1.00 94.19 172 TYR A C 1
ATOM 1392 O O . TYR A 1 172 ? 8.921 3.064 -10.493 1.00 94.19 172 TYR A O 1
ATOM 1400 N N . TRP A 1 173 ? 10.100 1.171 -10.699 1.00 92.62 173 TRP A N 1
ATOM 1401 C CA . TRP A 1 173 ? 11.182 1.616 -9.808 1.00 92.62 173 TRP A CA 1
ATOM 1402 C C . TRP A 1 173 ? 11.947 2.825 -10.352 1.00 92.62 173 TRP A C 1
ATOM 1404 O O . TRP A 1 173 ? 12.372 3.678 -9.574 1.00 92.62 173 TRP A O 1
ATOM 1414 N N . MET A 1 174 ? 12.028 2.970 -11.677 1.00 90.31 174 MET A N 1
ATOM 1415 C CA . MET A 1 174 ? 12.618 4.152 -12.315 1.00 90.31 174 MET A CA 1
ATOM 1416 C C . MET A 1 174 ? 11.892 5.459 -11.963 1.00 90.31 174 MET A C 1
ATOM 1418 O O . MET A 1 174 ? 12.527 6.510 -11.939 1.00 90.31 174 MET A O 1
ATOM 1422 N N . ILE A 1 175 ? 10.594 5.418 -11.630 1.00 91.31 175 ILE A N 1
ATOM 1423 C CA . ILE A 1 175 ? 9.852 6.601 -11.148 1.00 91.31 175 ILE A CA 1
ATOM 1424 C C . ILE A 1 175 ? 10.412 7.088 -9.806 1.00 91.31 175 ILE A C 1
ATOM 1426 O O . ILE A 1 175 ? 10.435 8.288 -9.544 1.00 91.31 175 ILE A O 1
ATOM 1430 N N . TYR A 1 176 ? 10.885 6.162 -8.972 1.00 88.94 176 TYR A N 1
ATOM 1431 C CA . TYR A 1 176 ? 11.429 6.440 -7.643 1.00 88.94 176 TYR A CA 1
ATOM 1432 C C . TYR A 1 176 ? 12.943 6.702 -7.642 1.00 88.94 176 TYR A C 1
ATOM 1434 O O . TYR A 1 176 ? 13.527 6.846 -6.572 1.00 88.94 176 TYR A O 1
ATOM 1442 N N . GLY A 1 177 ? 13.572 6.803 -8.818 1.00 86.38 177 GLY A N 1
ATOM 1443 C CA . GLY A 1 177 ? 14.983 7.173 -8.963 1.00 86.38 177 GLY A CA 1
ATOM 1444 C C . GLY A 1 177 ? 15.945 6.011 -9.222 1.00 86.38 177 GLY A C 1
ATOM 1445 O O . GLY A 1 177 ? 17.133 6.253 -9.420 1.00 86.38 177 GLY A O 1
ATOM 1446 N N . GLU A 1 178 ? 15.464 4.767 -9.292 1.00 88.44 178 GLU A N 1
ATOM 1447 C CA . GLU A 1 178 ? 16.299 3.616 -9.660 1.00 88.44 178 GLU A CA 1
ATOM 1448 C C . GLU A 1 178 ? 16.495 3.550 -11.179 1.00 88.44 178 GLU A C 1
ATOM 1450 O O . GLU A 1 178 ? 15.643 3.063 -11.916 1.00 88.44 178 GLU A O 1
ATOM 1455 N N . VAL A 1 179 ? 17.628 4.055 -11.673 1.00 83.06 179 VAL A N 1
ATOM 1456 C CA . VAL A 1 179 ? 17.892 4.177 -13.122 1.00 83.06 179 VAL A CA 1
ATOM 1457 C C . VAL A 1 179 ? 18.470 2.891 -13.737 1.00 83.06 179 VAL A C 1
ATOM 1459 O O . VAL A 1 179 ? 18.524 2.771 -14.959 1.00 83.06 179 VAL A O 1
ATOM 1462 N N . TYR A 1 180 ? 18.865 1.904 -12.921 1.00 82.00 180 TYR A N 1
ATOM 1463 C CA . TYR A 1 180 ? 19.506 0.655 -13.371 1.00 82.00 180 TYR A CA 1
ATOM 1464 C C . TYR A 1 180 ? 20.748 0.898 -14.253 1.00 82.00 180 TYR A C 1
ATOM 1466 O O . TYR A 1 180 ? 20.927 0.277 -15.299 1.00 82.00 180 TYR A O 1
ATOM 1474 N N . ALA A 1 181 ? 21.626 1.818 -13.833 1.00 71.44 181 ALA A N 1
ATOM 1475 C CA . ALA A 1 181 ? 22.778 2.265 -14.623 1.00 71.44 181 ALA A CA 1
ATOM 1476 C C . ALA A 1 181 ? 23.719 1.127 -15.063 1.00 71.44 181 ALA A C 1
ATOM 1478 O O . ALA A 1 181 ? 24.243 1.169 -16.169 1.00 71.44 181 ALA A O 1
ATOM 1479 N N . SER A 1 182 ? 23.885 0.084 -14.245 1.00 68.88 182 SER A N 1
ATOM 1480 C CA . SER A 1 182 ? 24.693 -1.096 -14.584 1.00 68.88 182 SER A CA 1
ATOM 1481 C C . SER A 1 182 ? 24.127 -1.904 -15.756 1.00 68.88 182 SER A C 1
ATOM 1483 O O . SER A 1 182 ? 24.888 -2.474 -16.533 1.00 68.88 182 SER A O 1
ATOM 1485 N N . GLU A 1 183 ? 22.802 -1.937 -15.920 1.00 70.25 183 GLU A N 1
ATOM 1486 C CA . GLU A 1 183 ? 22.142 -2.596 -17.053 1.00 70.25 183 GLU A CA 1
ATOM 1487 C C . GLU A 1 183 ? 22.295 -1.763 -18.332 1.00 70.25 183 GLU A C 1
ATOM 1489 O O . GLU A 1 183 ? 22.449 -2.320 -19.418 1.00 70.25 183 GLU A O 1
ATOM 1494 N N . ILE A 1 184 ? 22.298 -0.431 -18.203 1.00 64.69 184 ILE A N 1
ATOM 1495 C CA . ILE A 1 184 ? 22.528 0.498 -19.316 1.00 64.69 184 ILE A CA 1
ATOM 1496 C C . ILE A 1 184 ? 23.982 0.427 -19.775 1.00 64.69 184 ILE A C 1
ATOM 1498 O O . ILE A 1 184 ? 24.221 0.290 -20.968 1.00 64.69 184 ILE A O 1
ATOM 1502 N N . ASP A 1 185 ? 24.939 0.499 -18.850 1.00 58.97 185 ASP A N 1
ATOM 1503 C CA . ASP A 1 185 ? 26.373 0.525 -19.156 1.00 58.97 185 ASP A CA 1
ATOM 1504 C C . ASP A 1 185 ? 26.880 -0.848 -19.616 1.00 58.97 185 ASP A C 1
ATOM 1506 O O . ASP A 1 185 ? 27.670 -0.944 -20.549 1.00 58.97 185 ASP A O 1
ATOM 1510 N N . GLY A 1 186 ? 26.328 -1.936 -19.066 1.00 58.34 186 GLY A N 1
ATOM 1511 C CA . GLY A 1 186 ? 26.541 -3.283 -19.594 1.00 58.34 186 GLY A CA 1
ATOM 1512 C C . GLY A 1 186 ? 26.026 -3.425 -21.030 1.00 58.34 186 GLY A C 1
ATOM 1513 O O . GLY A 1 186 ? 26.739 -3.924 -21.895 1.00 58.34 186 GLY A O 1
ATOM 1514 N N . MET A 1 187 ? 24.818 -2.935 -21.331 1.00 56.75 187 MET A N 1
ATOM 1515 C CA . MET A 1 187 ? 24.257 -2.969 -22.690 1.00 56.75 187 MET A 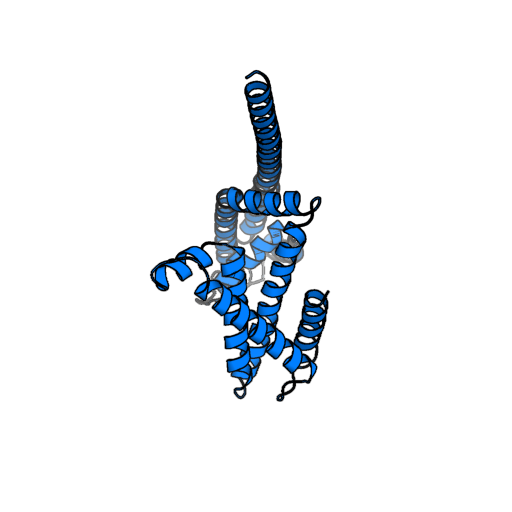CA 1
ATOM 1516 C C . MET A 1 187 ? 24.997 -2.030 -23.656 1.00 56.75 187 MET A C 1
ATOM 1518 O O . MET A 1 187 ? 25.191 -2.374 -24.818 1.00 56.75 187 MET A O 1
ATOM 1522 N N . TYR A 1 188 ? 25.415 -0.853 -23.189 1.00 55.44 188 TYR A N 1
ATOM 1523 C CA . TYR A 1 188 ? 26.137 0.146 -23.972 1.00 55.44 188 TYR A CA 1
ATOM 1524 C C . TYR A 1 188 ? 27.572 -0.315 -24.249 1.00 55.44 188 TYR A C 1
ATOM 1526 O O . TYR A 1 188 ? 27.977 -0.396 -25.403 1.00 55.44 188 TYR A O 1
ATOM 1534 N N . GLY A 1 189 ? 28.317 -0.751 -23.234 1.00 54.41 189 GLY A N 1
ATOM 1535 C CA . GLY A 1 189 ? 29.660 -1.306 -23.400 1.00 54.41 189 GLY A CA 1
ATOM 1536 C C . GLY A 1 189 ? 29.694 -2.536 -24.314 1.00 54.41 189 GLY A C 1
ATOM 1537 O O . GLY A 1 189 ? 30.576 -2.642 -25.165 1.00 54.41 189 GLY A O 1
ATOM 1538 N N . ILE A 1 190 ? 28.705 -3.433 -24.201 1.00 55.97 190 ILE A N 1
ATOM 1539 C CA . ILE A 1 190 ? 28.657 -4.674 -24.989 1.00 55.97 190 ILE A CA 1
ATOM 1540 C C . ILE A 1 190 ? 28.087 -4.429 -26.394 1.00 55.97 190 ILE A C 1
ATOM 1542 O O . ILE A 1 190 ? 28.714 -4.830 -27.370 1.00 55.97 190 ILE A O 1
ATOM 1546 N N . CYS A 1 191 ? 26.938 -3.757 -26.536 1.00 56.56 191 CYS A N 1
ATOM 1547 C CA . CYS A 1 191 ? 26.262 -3.630 -27.832 1.00 56.56 191 CYS A CA 1
ATOM 1548 C C . CYS A 1 191 ? 26.624 -2.353 -28.631 1.00 56.56 191 CYS A C 1
ATOM 1550 O O . CYS A 1 191 ? 26.304 -2.293 -29.819 1.00 56.56 191 CYS A O 1
ATOM 1552 N N . TRP A 1 192 ? 27.281 -1.344 -28.034 1.00 50.06 192 TRP A N 1
ATOM 1553 C CA . TRP A 1 192 ? 27.817 -0.159 -28.739 1.00 50.06 192 TRP A CA 1
ATOM 1554 C C . TRP A 1 192 ? 29.335 -0.249 -28.976 1.00 50.06 192 TRP A C 1
ATOM 1556 O O . TRP A 1 192 ? 29.823 0.263 -29.979 1.00 50.06 192 TRP A O 1
ATOM 1566 N N . GLY A 1 193 ? 30.083 -0.914 -28.083 1.00 50.06 193 GLY A N 1
ATOM 1567 C CA . GLY A 1 193 ? 31.549 -1.005 -28.149 1.00 50.06 193 GLY A CA 1
ATOM 1568 C C . GLY A 1 193 ? 32.124 -2.319 -28.694 1.00 50.06 193 GLY A C 1
ATOM 1569 O O . GLY A 1 193 ? 33.237 -2.309 -29.211 1.00 50.06 193 GLY A O 1
ATOM 1570 N N . ILE A 1 194 ? 31.406 -3.449 -28.589 1.00 48.53 194 ILE A N 1
ATOM 1571 C CA . ILE A 1 194 ? 31.928 -4.789 -28.936 1.00 48.53 194 ILE A CA 1
ATOM 1572 C C . ILE A 1 194 ? 30.830 -5.636 -29.611 1.00 48.53 194 ILE A C 1
ATOM 1574 O O . ILE A 1 194 ? 30.471 -6.727 -29.174 1.00 48.53 194 ILE A O 1
ATOM 1578 N N . CYS A 1 195 ? 30.291 -5.141 -30.723 1.00 51.38 195 CYS A N 1
ATOM 1579 C CA . CYS A 1 195 ? 29.371 -5.895 -31.586 1.00 51.38 195 CYS A CA 1
ATOM 1580 C C . CYS A 1 195 ? 30.092 -6.623 -32.734 1.00 51.38 195 CYS A C 1
ATOM 1582 O O . CYS A 1 195 ? 29.523 -6.784 -33.808 1.00 51.38 195 CYS A O 1
ATOM 1584 N N . GLU A 1 196 ? 31.333 -7.073 -32.532 1.00 46.12 196 GLU A N 1
ATOM 1585 C CA . GLU A 1 196 ? 32.030 -7.905 -33.527 1.00 46.12 196 GLU A CA 1
ATOM 1586 C C . GLU A 1 196 ? 32.078 -9.400 -33.168 1.00 46.12 196 GLU A C 1
ATOM 1588 O O . GLU A 1 196 ? 32.471 -10.203 -34.010 1.00 46.12 196 GLU A O 1
ATOM 1593 N N . SER A 1 197 ? 31.640 -9.832 -31.973 1.00 48.81 197 SER A N 1
ATOM 1594 C CA . SER A 1 197 ? 31.774 -11.262 -31.618 1.00 48.81 197 SER A CA 1
ATOM 1595 C C . SER A 1 197 ? 30.860 -11.849 -30.535 1.00 48.81 197 SER A C 1
ATOM 1597 O O . SER A 1 197 ? 31.048 -13.012 -30.185 1.00 48.81 197 SER A O 1
ATOM 1599 N N . ASN A 1 198 ? 29.847 -11.139 -30.022 1.00 51.41 198 ASN A N 1
ATOM 1600 C CA . ASN A 1 198 ? 28.906 -11.732 -29.059 1.00 51.41 198 ASN A CA 1
ATOM 1601 C C . ASN A 1 198 ? 27.511 -11.935 -29.669 1.00 51.41 198 ASN A C 1
ATOM 1603 O O . ASN A 1 198 ? 26.751 -10.992 -29.868 1.00 51.41 198 ASN A O 1
ATOM 1607 N N . THR A 1 199 ? 27.132 -13.198 -29.887 1.00 54.25 199 THR A N 1
ATOM 1608 C CA . THR A 1 199 ? 25.823 -13.679 -30.391 1.00 54.25 199 THR A CA 1
ATOM 1609 C C . THR A 1 199 ? 24.613 -13.358 -29.494 1.00 54.25 199 THR A C 1
ATOM 1611 O O . THR A 1 199 ? 23.510 -13.849 -29.740 1.00 54.25 199 THR A O 1
ATOM 1614 N N . SER A 1 200 ? 24.803 -12.560 -28.444 1.00 60.47 200 SER A N 1
ATOM 1615 C CA . SER A 1 200 ? 23.842 -12.351 -27.355 1.00 60.47 200 SER A CA 1
ATOM 1616 C C . SER A 1 200 ? 23.146 -10.983 -27.381 1.00 60.47 200 SER A C 1
ATOM 1618 O O . SER A 1 200 ? 22.214 -10.784 -26.608 1.00 60.47 200 SER A O 1
ATOM 1620 N N . CYS A 1 201 ? 23.552 -10.047 -28.252 1.00 65.88 201 CYS A N 1
ATOM 1621 C CA . CYS A 1 201 ? 22.866 -8.757 -28.417 1.00 65.88 201 CYS A CA 1
ATOM 1622 C C . CYS A 1 201 ? 21.761 -8.874 -29.483 1.00 65.88 201 CYS A C 1
ATOM 1624 O O . CYS A 1 201 ? 22.074 -9.125 -30.651 1.00 65.88 201 CYS A O 1
ATOM 1626 N N . PRO A 1 202 ? 20.473 -8.687 -29.139 1.00 69.38 202 PRO A N 1
ATOM 1627 C CA . PRO A 1 202 ? 19.435 -8.577 -30.152 1.00 69.38 202 PRO A CA 1
ATOM 1628 C C . PRO A 1 202 ? 19.624 -7.295 -30.987 1.00 69.38 202 PRO A C 1
ATOM 1630 O O . PRO A 1 202 ? 20.075 -6.268 -30.469 1.00 69.38 202 PRO A O 1
ATOM 1633 N N . PRO A 1 203 ? 19.294 -7.322 -32.291 1.00 69.62 203 PRO A N 1
ATOM 1634 C CA . PRO A 1 203 ? 19.361 -6.128 -33.124 1.00 69.62 203 PRO A CA 1
ATOM 1635 C C . PRO A 1 203 ? 18.401 -5.060 -32.580 1.00 69.62 203 PRO A C 1
ATOM 1637 O O . PRO A 1 203 ? 17.231 -5.341 -32.332 1.00 69.62 203 PRO A O 1
ATOM 1640 N N . GLY A 1 204 ? 18.893 -3.830 -32.401 1.00 74.06 204 GLY A N 1
ATOM 1641 C CA . GLY A 1 204 ? 18.088 -2.703 -31.910 1.00 74.06 204 GLY A CA 1
ATOM 1642 C C . GLY A 1 204 ? 18.263 -2.351 -30.429 1.00 74.06 204 GLY A C 1
ATOM 1643 O O . GLY A 1 204 ? 17.664 -1.374 -29.987 1.00 74.06 204 GLY A O 1
ATOM 1644 N N . SER A 1 205 ? 19.121 -3.047 -29.671 1.00 75.69 205 SER A N 1
ATOM 1645 C CA . SER A 1 205 ? 19.398 -2.713 -28.259 1.00 75.69 205 SER A CA 1
ATOM 1646 C C . SER A 1 205 ? 19.879 -1.273 -28.028 1.00 75.69 205 SER A C 1
ATOM 1648 O O . SER A 1 205 ? 19.665 -0.721 -26.955 1.00 75.69 205 SER A O 1
ATOM 1650 N N . PHE A 1 206 ? 20.468 -0.614 -29.031 1.00 78.50 206 PHE A N 1
ATOM 1651 C CA . PHE A 1 206 ? 20.863 0.799 -28.941 1.00 78.50 206 PHE A CA 1
ATOM 1652 C C . PHE A 1 206 ? 19.672 1.765 -28.769 1.00 78.50 206 PHE A C 1
ATOM 1654 O O . PHE A 1 206 ? 19.863 2.908 -28.361 1.00 78.50 206 PHE A O 1
ATOM 1661 N N . LEU A 1 207 ? 18.443 1.335 -29.083 1.00 82.44 207 LEU A N 1
ATOM 1662 C CA . LEU A 1 207 ? 17.235 2.149 -28.926 1.00 82.44 207 LEU A CA 1
ATOM 1663 C C . LEU A 1 207 ? 16.805 2.257 -27.462 1.00 82.44 207 LEU A C 1
ATOM 1665 O O . LEU A 1 207 ? 16.173 3.242 -27.083 1.00 82.44 207 LEU A O 1
ATOM 1669 N N . THR A 1 208 ? 17.130 1.272 -26.619 1.00 84.56 208 THR A N 1
ATOM 1670 C CA . THR A 1 208 ? 16.608 1.231 -25.248 1.00 84.56 208 THR A CA 1
ATOM 1671 C C . THR A 1 208 ? 17.107 2.369 -24.356 1.00 84.56 208 THR A C 1
ATOM 1673 O O . THR A 1 208 ? 16.271 2.914 -23.639 1.00 84.56 208 THR A O 1
ATOM 1676 N N . PRO A 1 209 ? 18.381 2.817 -24.409 1.00 84.38 209 PRO A N 1
ATOM 1677 C CA . PRO A 1 209 ? 18.828 3.985 -23.648 1.00 84.38 209 PRO A CA 1
ATOM 1678 C C . PRO A 1 209 ? 18.145 5.277 -24.108 1.00 84.38 209 PRO A C 1
ATOM 1680 O O . PRO A 1 209 ? 17.778 6.107 -23.280 1.00 84.38 209 PRO A O 1
ATOM 1683 N N . VAL A 1 210 ? 17.910 5.434 -25.417 1.00 87.88 210 VAL A N 1
ATOM 1684 C CA . VAL A 1 210 ? 17.206 6.602 -25.971 1.00 87.88 210 VAL A CA 1
ATOM 1685 C C . VAL A 1 210 ? 15.755 6.625 -25.490 1.00 87.88 210 VAL A C 1
ATOM 1687 O O . VAL A 1 210 ? 15.289 7.636 -24.967 1.00 87.88 210 VAL A O 1
ATOM 1690 N N . LEU A 1 211 ? 15.053 5.492 -25.599 1.00 90.44 211 LEU A N 1
ATOM 1691 C CA . LEU A 1 211 ? 13.692 5.338 -25.083 1.00 90.44 211 LEU A CA 1
ATOM 1692 C C . LEU A 1 211 ? 13.630 5.585 -23.571 1.00 90.44 211 LEU A C 1
ATOM 1694 O O . LEU A 1 211 ? 12.694 6.223 -23.098 1.00 90.44 211 LEU A O 1
ATOM 1698 N N . GLN A 1 212 ? 14.633 5.127 -22.819 1.00 90.50 212 GLN A N 1
ATOM 1699 C CA . GLN A 1 212 ? 14.715 5.340 -21.377 1.00 90.50 212 GLN A CA 1
ATOM 1700 C C . GLN A 1 212 ? 14.937 6.814 -21.022 1.00 90.50 212 GLN A C 1
ATOM 1702 O O . GLN A 1 212 ? 14.301 7.311 -20.097 1.00 90.50 212 GLN A O 1
ATOM 1707 N N . ALA A 1 213 ? 15.780 7.538 -21.763 1.00 90.50 213 ALA A N 1
ATOM 1708 C CA . ALA A 1 213 ? 15.980 8.971 -21.560 1.00 90.50 213 ALA A CA 1
ATOM 1709 C C . ALA A 1 213 ? 14.680 9.760 -21.789 1.00 90.50 213 ALA A C 1
ATOM 1711 O O . ALA A 1 213 ? 14.302 10.590 -20.960 1.00 90.50 213 ALA A O 1
ATOM 1712 N N . VAL A 1 214 ? 13.953 9.453 -22.871 1.00 94.25 214 VAL A N 1
ATOM 1713 C CA . VAL A 1 214 ? 12.639 10.056 -23.155 1.00 94.25 214 VAL A CA 1
ATOM 1714 C C . VAL A 1 214 ? 11.620 9.684 -22.075 1.00 94.25 214 VAL A C 1
ATOM 1716 O O . VAL A 1 214 ? 10.894 10.554 -21.596 1.00 94.25 214 VAL A O 1
ATOM 1719 N N . TYR A 1 215 ? 11.590 8.420 -21.646 1.00 94.69 215 TYR A N 1
ATOM 1720 C CA . TYR A 1 215 ? 10.714 7.955 -20.572 1.00 94.69 215 TYR A CA 1
ATOM 1721 C C . TYR A 1 215 ? 10.970 8.701 -19.262 1.00 94.69 215 TYR A C 1
ATOM 1723 O O . TYR A 1 215 ? 10.029 9.229 -18.682 1.00 94.69 215 TYR A O 1
ATOM 1731 N N . LEU A 1 216 ? 12.222 8.806 -18.812 1.00 92.56 216 LEU A N 1
ATOM 1732 C CA . LEU A 1 216 ? 12.561 9.527 -17.584 1.00 92.56 216 LEU A CA 1
ATOM 1733 C C . LEU A 1 216 ? 12.210 11.013 -17.696 1.00 92.56 216 LEU A C 1
ATOM 1735 O O . LEU A 1 216 ? 11.675 11.586 -16.751 1.00 92.56 216 LEU A O 1
ATOM 1739 N N . PHE A 1 217 ? 12.424 11.635 -18.854 1.00 93.62 217 PHE A N 1
ATOM 1740 C CA . PHE A 1 217 ? 12.002 13.016 -19.071 1.00 93.62 217 PHE A CA 1
ATOM 1741 C C . PHE A 1 217 ? 10.480 13.177 -18.922 1.00 93.62 217 PHE A C 1
ATOM 1743 O O . PHE A 1 217 ? 10.011 13.998 -18.135 1.00 93.62 217 PHE A O 1
ATOM 1750 N N . VAL A 1 218 ? 9.686 12.360 -19.615 1.00 94.75 218 VAL A N 1
ATOM 1751 C CA . VAL A 1 218 ? 8.220 12.454 -19.546 1.00 94.75 218 VAL A CA 1
ATOM 1752 C C . VAL A 1 218 ? 7.700 12.066 -18.160 1.00 94.75 218 VAL A C 1
ATOM 1754 O O . VAL A 1 218 ? 6.897 12.785 -17.572 1.00 94.75 218 VAL A O 1
ATOM 1757 N N . GLN A 1 219 ? 8.162 10.952 -17.607 1.00 93.81 219 GLN A N 1
ATOM 1758 C CA . GLN A 1 219 ? 7.629 10.391 -16.373 1.00 93.81 219 GLN A CA 1
ATOM 1759 C C . GLN A 1 219 ? 8.120 11.150 -15.134 1.00 93.81 219 GLN A C 1
ATOM 1761 O O . GLN A 1 219 ? 7.316 11.541 -14.293 1.00 93.81 219 GLN A O 1
ATOM 1766 N N . TYR A 1 220 ? 9.427 11.383 -15.016 1.00 90.00 220 TYR A N 1
ATOM 1767 C CA . TYR A 1 220 ? 10.026 11.979 -13.822 1.00 90.00 220 TYR A CA 1
ATOM 1768 C C . TYR A 1 220 ? 10.029 13.512 -13.872 1.00 90.00 220 TYR A C 1
ATOM 1770 O O . TYR A 1 220 ? 9.755 14.154 -12.864 1.00 90.00 220 TYR A O 1
ATOM 1778 N N . ILE A 1 221 ? 10.283 14.128 -15.032 1.00 90.88 221 ILE A N 1
ATOM 1779 C CA . ILE A 1 221 ? 10.317 15.598 -15.127 1.00 90.88 221 ILE A CA 1
ATOM 1780 C C . ILE A 1 221 ? 8.935 16.182 -15.414 1.00 90.88 221 ILE A C 1
ATOM 1782 O O . ILE A 1 221 ? 8.574 17.173 -14.791 1.00 90.88 221 ILE A O 1
ATOM 1786 N N . ILE A 1 222 ? 8.139 15.616 -16.324 1.00 92.94 222 ILE A N 1
ATOM 1787 C CA . ILE A 1 222 ? 6.825 16.200 -16.647 1.00 92.94 222 ILE A CA 1
ATOM 1788 C C . ILE A 1 222 ? 5.752 15.699 -15.677 1.00 92.94 222 ILE A C 1
ATOM 1790 O O . ILE A 1 222 ? 5.140 16.504 -14.976 1.00 92.94 222 ILE A O 1
ATOM 1794 N N . MET A 1 223 ? 5.519 14.385 -15.612 1.00 91.50 223 MET A N 1
ATOM 1795 C CA . MET A 1 223 ? 4.369 13.831 -14.887 1.00 91.50 223 MET A CA 1
ATOM 1796 C C . MET A 1 223 ? 4.475 14.019 -13.374 1.00 91.50 223 MET A C 1
ATOM 1798 O O . MET A 1 223 ? 3.507 14.462 -12.762 1.00 91.50 223 MET A O 1
ATOM 1802 N N . VAL A 1 224 ? 5.633 13.758 -12.757 1.00 89.75 224 VAL A N 1
ATOM 1803 C CA . VAL A 1 224 ? 5.804 13.987 -11.309 1.00 89.75 224 VAL A CA 1
ATOM 1804 C C . VAL A 1 224 ? 5.687 15.475 -10.958 1.00 89.75 224 VAL A C 1
ATOM 1806 O O . VAL A 1 224 ? 5.019 15.815 -9.983 1.00 89.75 224 VAL A O 1
ATOM 1809 N N . ASN A 1 225 ? 6.239 16.391 -11.762 1.00 89.62 225 ASN A N 1
ATOM 1810 C CA . ASN A 1 225 ? 6.072 17.828 -11.504 1.00 89.62 225 ASN A CA 1
ATOM 1811 C C . ASN A 1 225 ? 4.626 18.295 -11.702 1.00 89.62 225 ASN A 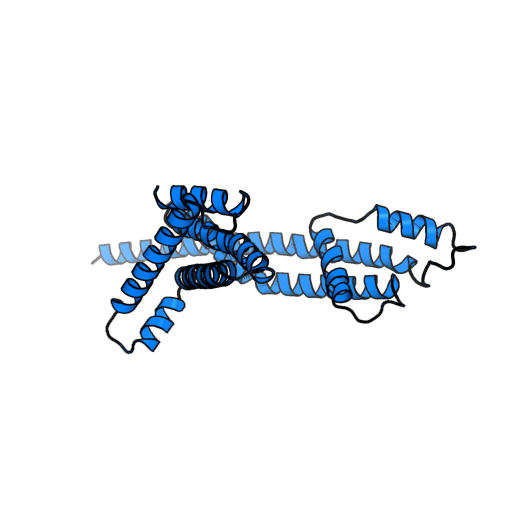C 1
ATOM 1813 O O . ASN A 1 225 ? 4.143 19.123 -10.928 1.00 89.62 225 ASN A O 1
ATOM 1817 N N . LEU A 1 226 ? 3.911 17.742 -12.685 1.00 88.62 226 LEU A N 1
ATOM 1818 C CA . LEU A 1 226 ? 2.480 17.979 -12.860 1.00 88.62 226 LEU A CA 1
ATOM 1819 C C . LEU A 1 226 ? 1.688 17.445 -11.662 1.00 88.62 226 LEU A C 1
ATOM 1821 O O . LEU A 1 226 ? 0.804 18.139 -11.167 1.00 88.62 226 LEU A O 1
ATOM 1825 N N . LEU A 1 227 ? 2.039 16.265 -11.143 1.00 89.12 227 LEU A N 1
ATOM 1826 C CA . LEU A 1 227 ? 1.445 15.687 -9.939 1.00 89.12 227 LEU A CA 1
ATOM 1827 C C . LEU A 1 227 ? 1.663 16.603 -8.723 1.00 89.12 227 LEU A C 1
ATOM 1829 O O . LEU A 1 227 ? 0.715 16.894 -7.999 1.00 89.12 227 LEU A O 1
ATOM 1833 N N . ILE A 1 228 ? 2.877 17.136 -8.541 1.00 88.62 228 ILE A N 1
ATOM 1834 C CA . ILE A 1 228 ? 3.201 18.116 -7.489 1.00 88.62 228 ILE A CA 1
ATOM 1835 C C . ILE A 1 228 ? 2.412 19.420 -7.677 1.00 88.62 228 ILE A C 1
ATOM 1837 O O . ILE A 1 228 ? 1.895 19.979 -6.708 1.00 88.62 228 ILE A O 1
ATOM 1841 N N . ALA A 1 229 ? 2.296 19.925 -8.906 1.00 87.56 229 ALA A N 1
ATOM 1842 C CA . ALA A 1 229 ? 1.521 21.128 -9.198 1.00 87.56 229 ALA A CA 1
ATOM 1843 C C . ALA A 1 229 ? 0.026 20.919 -8.912 1.00 87.56 229 ALA A C 1
ATOM 1845 O O . ALA A 1 229 ? -0.614 21.769 -8.293 1.00 87.56 229 ALA A O 1
ATOM 1846 N N . PHE A 1 230 ? -0.512 19.762 -9.289 1.00 88.12 230 PHE A N 1
ATOM 1847 C CA . PHE A 1 230 ? -1.894 19.384 -9.025 1.00 88.12 230 PHE A CA 1
ATOM 1848 C C . PHE A 1 230 ? -2.156 19.195 -7.529 1.00 88.12 230 PHE A C 1
ATOM 1850 O O . PHE A 1 230 ? -3.167 19.680 -7.021 1.00 88.12 230 PHE A O 1
ATOM 1857 N N . PHE A 1 231 ? -1.212 18.589 -6.799 1.00 85.69 231 PHE A N 1
ATOM 1858 C CA . PHE A 1 231 ? -1.240 18.520 -5.340 1.00 85.69 231 PHE A CA 1
ATOM 1859 C C . PHE A 1 231 ? -1.368 19.925 -4.730 1.00 85.69 231 PHE A C 1
ATOM 1861 O O . PHE A 1 231 ? -2.273 20.187 -3.938 1.00 85.69 231 PHE A O 1
ATOM 1868 N N . LYS A 1 232 ? -0.506 20.861 -5.142 1.00 86.12 232 LYS A N 1
ATOM 1869 C CA . LYS A 1 232 ? -0.549 22.252 -4.664 1.00 86.12 232 LYS A CA 1
ATOM 1870 C C . LYS A 1 232 ? -1.859 22.956 -5.025 1.00 86.12 232 LYS A C 1
ATOM 1872 O O . LYS A 1 232 ? -2.397 23.693 -4.202 1.00 86.12 232 LYS A O 1
ATOM 1877 N N . TRP A 1 233 ? -2.382 22.730 -6.229 1.00 86.62 233 TRP A N 1
ATOM 1878 C CA . TRP A 1 233 ? -3.641 23.321 -6.682 1.00 86.62 233 TRP A CA 1
ATOM 1879 C C . TRP A 1 233 ? -4.840 22.821 -5.871 1.00 86.62 233 TRP A C 1
ATOM 1881 O O . TRP A 1 233 ? -5.611 23.639 -5.372 1.00 86.62 233 TRP A O 1
ATOM 1891 N N . ILE A 1 234 ? -4.958 21.505 -5.665 1.00 83.56 234 ILE A N 1
ATOM 1892 C CA . ILE A 1 234 ? -5.996 20.918 -4.808 1.00 83.56 234 ILE A CA 1
ATOM 1893 C C . ILE A 1 234 ? -5.883 21.463 -3.391 1.00 83.56 234 ILE A C 1
ATOM 1895 O O . ILE A 1 234 ? -6.892 21.831 -2.793 1.00 83.56 234 ILE A O 1
ATOM 1899 N N . LEU A 1 235 ? -4.660 21.520 -2.857 1.00 82.31 235 LEU A N 1
ATOM 1900 C CA . LEU A 1 235 ? -4.425 22.007 -1.507 1.00 82.31 235 LEU A CA 1
ATOM 1901 C C . LEU A 1 235 ? -4.930 23.441 -1.346 1.00 82.31 235 LEU A C 1
ATOM 1903 O O . LEU A 1 235 ? -5.711 23.714 -0.440 1.00 82.31 235 LEU A O 1
ATOM 1907 N N . LYS A 1 236 ? -4.581 24.317 -2.293 1.00 82.31 236 LYS A N 1
ATOM 1908 C CA . LYS A 1 236 ? -5.074 25.694 -2.338 1.00 82.31 236 LYS A CA 1
ATOM 1909 C C . LYS A 1 236 ? -6.597 25.764 -2.476 1.00 82.31 236 LYS A C 1
ATOM 1911 O O . LYS A 1 236 ? -7.223 26.562 -1.789 1.00 82.31 236 LYS A O 1
ATOM 1916 N N . LEU A 1 237 ? -7.195 24.941 -3.338 1.00 80.75 237 LEU A N 1
ATOM 1917 C CA . LEU A 1 237 ? -8.646 24.913 -3.538 1.00 80.75 237 LEU A CA 1
ATOM 1918 C C . LEU A 1 237 ? -9.389 24.528 -2.252 1.00 80.75 237 LEU A C 1
ATOM 1920 O O . LEU A 1 237 ? -10.413 25.131 -1.942 1.00 80.75 237 LEU A O 1
ATOM 1924 N N . PHE A 1 238 ? -8.872 23.559 -1.492 1.00 76.62 238 PHE A N 1
ATOM 1925 C CA . PHE A 1 238 ? -9.452 23.178 -0.204 1.00 76.62 238 PHE A CA 1
ATOM 1926 C C . PHE A 1 238 ? -9.303 24.275 0.846 1.00 76.62 238 PHE A C 1
ATOM 1928 O O . PHE A 1 238 ? -10.292 24.599 1.491 1.00 76.62 238 PHE A O 1
ATOM 1935 N N . THR A 1 239 ? -8.129 24.904 0.963 1.00 75.38 239 THR A N 1
ATOM 1936 C CA . THR A 1 239 ? -7.941 26.040 1.880 1.00 75.38 239 THR A CA 1
ATOM 1937 C C . THR A 1 239 ? -8.912 27.182 1.572 1.00 75.38 239 THR A C 1
ATOM 1939 O O . THR A 1 239 ? -9.565 27.687 2.478 1.00 75.38 239 THR A O 1
ATOM 1942 N N . VAL A 1 240 ? -9.078 27.535 0.293 1.00 73.56 240 VAL A N 1
ATOM 1943 C CA . VAL A 1 240 ? -10.028 28.576 -0.133 1.00 73.56 240 VAL A CA 1
ATOM 1944 C C . VAL A 1 240 ? -11.471 28.159 0.160 1.00 73.56 240 VAL A C 1
ATOM 1946 O O . VAL A 1 240 ? -12.255 28.964 0.649 1.00 73.56 240 VAL A O 1
ATOM 1949 N N . LYS A 1 241 ? -11.843 26.900 -0.102 1.00 70.62 241 LYS A N 1
ATOM 1950 C CA . LYS A 1 241 ? -13.195 26.407 0.188 1.00 70.62 241 LYS A CA 1
ATOM 1951 C C . LYS A 1 241 ? -13.505 26.438 1.688 1.00 70.62 241 LYS A C 1
ATOM 1953 O O . LYS A 1 241 ? -14.612 26.821 2.048 1.00 70.62 241 LYS A O 1
ATOM 1958 N N . ASP A 1 242 ? -12.547 26.088 2.542 1.00 70.75 242 ASP A N 1
ATOM 1959 C CA . ASP A 1 242 ? -12.710 26.155 3.998 1.00 70.75 242 ASP A CA 1
ATOM 1960 C C . ASP A 1 242 ? -12.833 27.607 4.498 1.00 70.75 242 ASP A C 1
ATOM 1962 O O . ASP A 1 242 ? -13.635 27.876 5.394 1.00 70.75 242 ASP A O 1
ATOM 1966 N N . GLU A 1 243 ? -12.107 28.562 3.904 1.00 70.56 243 GLU A N 1
ATOM 1967 C CA . GLU A 1 243 ? -12.281 29.997 4.186 1.00 70.56 243 GLU A CA 1
ATOM 1968 C C . GLU A 1 243 ? -13.658 30.513 3.750 1.00 70.56 243 GLU A C 1
ATOM 1970 O O . GLU A 1 243 ? -14.318 31.218 4.513 1.00 70.56 243 GLU A O 1
ATOM 1975 N N . PHE A 1 244 ? -14.132 30.127 2.562 1.00 65.12 244 PHE A N 1
ATOM 1976 C CA . PHE A 1 244 ? -15.467 30.492 2.079 1.00 65.12 244 PHE A CA 1
ATOM 1977 C C . PHE A 1 244 ? -16.585 29.916 2.949 1.00 65.12 244 PHE A C 1
ATOM 1979 O O . PHE A 1 244 ? -17.536 30.630 3.250 1.00 65.12 244 PHE A O 1
ATOM 1986 N N . VAL A 1 245 ? -16.463 28.659 3.388 1.00 69.62 245 VAL A N 1
ATOM 1987 C CA . VAL A 1 245 ? -17.432 28.037 4.303 1.00 69.62 245 VAL A CA 1
ATOM 1988 C C . VAL A 1 245 ? -17.435 28.757 5.653 1.00 69.62 245 VAL A C 1
ATOM 1990 O O . VAL A 1 245 ? -18.498 29.061 6.181 1.00 69.62 245 VAL A O 1
ATOM 1993 N N . LYS A 1 246 ? -16.266 29.104 6.205 1.00 67.00 246 LYS A N 1
ATOM 1994 C CA . LYS A 1 246 ? -16.207 29.905 7.439 1.00 67.00 246 LYS A CA 1
ATOM 1995 C C . LYS A 1 246 ? -16.863 31.277 7.276 1.00 67.00 246 LYS A C 1
ATOM 1997 O O . LYS A 1 246 ? -17.581 31.699 8.174 1.00 67.00 246 LYS A O 1
ATOM 2002 N N . MET A 1 247 ? -16.657 31.945 6.141 1.00 65.44 247 MET A N 1
ATOM 2003 C CA . MET A 1 247 ? -17.305 33.229 5.851 1.00 65.44 247 MET A CA 1
ATOM 2004 C C . MET A 1 247 ? -18.824 33.104 5.678 1.00 65.44 247 MET A C 1
ATOM 2006 O O . MET A 1 247 ? -19.546 33.981 6.142 1.00 65.44 247 MET A O 1
ATOM 2010 N N . SER A 1 248 ? -19.332 32.030 5.060 1.00 60.25 248 SER A N 1
ATOM 2011 C CA . SER A 1 248 ? -20.781 31.829 4.920 1.00 60.25 248 SER A CA 1
ATOM 2012 C C . SER A 1 248 ? -21.461 31.543 6.260 1.00 60.25 248 SER A C 1
ATOM 2014 O O . SER A 1 248 ? -22.513 32.113 6.519 1.00 60.25 248 SER A O 1
ATOM 2016 N N . PHE A 1 249 ? -20.836 30.741 7.133 1.00 67.00 249 PHE A N 1
ATOM 2017 C CA . PHE A 1 249 ? -21.345 30.508 8.492 1.00 67.00 249 PHE A CA 1
ATOM 2018 C C . PHE A 1 249 ? -21.341 31.789 9.334 1.00 67.00 249 PHE A C 1
ATOM 2020 O O . PHE A 1 249 ? -22.318 32.073 10.017 1.00 67.00 249 PHE A O 1
ATOM 2027 N N . PHE A 1 250 ? -20.278 32.595 9.242 1.00 66.56 250 PHE A N 1
ATOM 2028 C CA . PHE A 1 250 ? -20.211 33.880 9.941 1.00 66.56 250 PHE A CA 1
ATOM 2029 C C . PHE A 1 250 ? -21.303 34.853 9.463 1.00 66.56 250 PHE A C 1
ATOM 2031 O O . PHE A 1 250 ? -21.954 35.505 10.272 1.00 66.56 250 PHE A O 1
ATOM 2038 N N . SER A 1 251 ? -21.567 34.897 8.152 1.00 62.28 251 SER A N 1
ATOM 2039 C CA . SER A 1 251 ? -22.644 35.716 7.586 1.00 62.28 251 SER A CA 1
ATOM 2040 C C . SER A 1 251 ? -24.046 35.235 7.984 1.00 62.28 251 SER A C 1
ATOM 2042 O O . SER A 1 251 ? -24.940 36.065 8.128 1.00 62.28 251 SER A O 1
ATOM 2044 N N . GLU A 1 252 ? -24.272 33.926 8.141 1.00 65.38 252 GLU A N 1
ATOM 2045 C CA . GLU A 1 252 ? -25.550 33.386 8.632 1.00 65.38 252 GLU A CA 1
ATOM 2046 C C . GLU A 1 252 ? -25.765 33.695 10.121 1.00 65.38 252 GLU A C 1
ATOM 2048 O O . GLU A 1 252 ? -26.872 34.066 10.506 1.00 65.38 252 GLU A O 1
ATOM 2053 N N . GLU A 1 253 ? -24.721 33.616 10.952 1.00 69.69 253 GLU A N 1
ATOM 2054 C CA . GLU A 1 253 ? -24.800 33.994 12.370 1.00 69.69 253 GLU A CA 1
ATOM 2055 C C . GLU A 1 253 ? -25.086 35.494 12.557 1.00 69.69 253 GLU A C 1
ATOM 2057 O O . GLU A 1 253 ? -25.918 35.859 13.390 1.00 69.69 253 GLU A O 1
ATOM 2062 N N . GLU A 1 254 ? -24.474 36.371 11.751 1.00 65.56 254 GLU A N 1
ATOM 2063 C CA . GLU A 1 254 ? -24.770 37.810 11.783 1.00 65.56 254 GLU A CA 1
ATOM 2064 C C . GLU A 1 254 ? -26.227 38.105 11.392 1.00 65.56 254 GLU A C 1
ATOM 2066 O O . GLU A 1 254 ? -26.872 38.921 12.053 1.00 65.56 254 GLU A O 1
ATOM 2071 N N . MET A 1 255 ? -26.781 37.408 10.392 1.00 62.44 255 MET A N 1
ATOM 2072 C CA . MET A 1 255 ? -28.185 37.580 9.992 1.00 62.44 255 MET A CA 1
ATOM 2073 C C . MET A 1 255 ? -29.177 37.088 11.052 1.00 62.44 255 MET A C 1
ATOM 2075 O O . MET A 1 255 ? -30.203 37.729 11.249 1.00 62.44 255 MET A O 1
ATOM 2079 N N . VAL A 1 256 ? -28.869 36.007 11.775 1.00 66.19 256 VAL A N 1
ATOM 2080 C CA . VAL A 1 256 ? -29.714 35.514 12.884 1.00 66.19 256 VAL A CA 1
ATOM 2081 C C . VAL A 1 256 ? -29.619 36.416 14.122 1.00 66.19 256 VAL A C 1
ATOM 2083 O O . VAL A 1 256 ? -30.541 36.451 14.926 1.00 66.19 256 VAL A O 1
ATOM 2086 N N . SER A 1 257 ? -28.530 37.172 14.289 1.00 60.75 257 SER A N 1
ATOM 2087 C CA . SER A 1 257 ? -28.352 38.082 15.430 1.00 60.75 257 SER A CA 1
ATOM 2088 C C . SER A 1 257 ? -29.051 39.444 15.289 1.00 60.75 257 SER A C 1
ATOM 2090 O O . SER A 1 257 ? -29.051 40.228 16.240 1.00 60.75 257 SER A O 1
ATOM 2092 N N . GLN A 1 258 ? -29.603 39.746 14.107 1.00 58.56 258 GLN A N 1
ATOM 2093 C CA . GLN A 1 258 ? -30.296 41.007 13.808 1.00 58.56 258 GLN A CA 1
ATOM 2094 C C . GLN A 1 258 ? -31.836 40.895 13.791 1.00 58.56 258 GLN A C 1
ATOM 2096 O O . GLN A 1 258 ? -32.497 41.907 13.544 1.00 58.56 258 GLN A O 1
ATOM 2101 N N . GLU A 1 259 ? -32.399 39.718 14.089 1.00 50.44 259 GLU A N 1
ATOM 2102 C CA . GLU A 1 259 ? -33.832 39.493 14.384 1.00 50.44 259 GLU A CA 1
ATOM 2103 C C . GLU A 1 259 ? -34.082 39.342 15.893 1.00 50.44 259 GLU A C 1
ATOM 2105 O O . GLU A 1 259 ? -35.135 39.839 16.359 1.00 50.44 259 GLU A O 1
#

Secondary structure (DSSP, 8-state):
-HHHHHHHHHHHHHHS---SS--HHHHHHHHHHHHHHHHHHHHHHHS-SS-HHHHHHHHHTSHHHHHHHHHHHHHHHHHHHHTSPTTHHHHHHHHHHHHHHHHHHHHHHHHHTSTTHHHHHHHHHHHHHHTHHHHHHHHHHHHHHHHHHHHHH-TTPPS-HHHHHHHHHHHHHHHTT---HHHHHHHHHHHTT-TTS-TTPPTTTTHHHHHHHHHHIIIIIIIHHHHHHHHHHHHHHHHHHHHHHHHHHHHHHHHHTT-

Organism: NCBI:txid127582

Radius of gyration: 26.54 Å; chains: 1; bounding box: 68×70×59 Å

InterPro domains:
  IPR005821 Ion transport domain [PF00520] (4-230)
  IPR050927 Transient receptor potential cation channel M [PTHR13800] (1-234)